Protein AF-A0A534S4W1-F1 (afdb_monomer_lite)

Radius of gyration: 20.94 Å; chains: 1; bounding box: 48×41×70 Å

Structure (mmCIF, N/CA/C/O backbone):
data_AF-A0A534S4W1-F1
#
_entry.id   AF-A0A534S4W1-F1
#
loop_
_atom_site.group_PDB
_atom_site.id
_atom_site.type_symbol
_atom_site.label_atom_id
_atom_site.label_alt_id
_atom_site.label_comp_id
_atom_site.label_asym_id
_atom_site.label_entity_id
_atom_site.label_seq_id
_atom_site.pdbx_PDB_ins_code
_atom_site.Cartn_x
_atom_site.Cartn_y
_atom_site.Cartn_z
_atom_site.occupancy
_atom_site.B_iso_or_equiv
_atom_site.auth_seq_id
_atom_site.auth_comp_id
_atom_site.auth_asym_id
_atom_site.auth_atom_id
_atom_site.pdbx_PDB_model_num
ATOM 1 N N . TYR A 1 1 ? 3.154 8.789 -38.775 1.00 31.92 1 TYR A N 1
ATOM 2 C CA . TYR A 1 1 ? 3.449 10.217 -38.562 1.00 31.92 1 TYR A CA 1
ATOM 3 C C . TYR A 1 1 ? 4.818 10.319 -37.914 1.00 31.92 1 TYR A C 1
ATOM 5 O O . TYR A 1 1 ? 4.985 9.765 -36.837 1.00 31.92 1 TYR A O 1
ATOM 13 N N . ALA A 1 2 ? 5.804 10.914 -38.590 1.00 29.61 2 ALA A N 1
ATOM 14 C CA . ALA A 1 2 ? 7.105 11.212 -37.995 1.00 29.61 2 ALA A CA 1
ATOM 15 C C . ALA A 1 2 ? 7.007 12.592 -37.338 1.00 29.61 2 ALA A C 1
ATOM 17 O O . ALA A 1 2 ? 6.626 13.555 -38.000 1.00 29.61 2 ALA A O 1
ATOM 18 N N . GLN A 1 3 ? 7.257 12.662 -36.035 1.00 33.72 3 GLN A N 1
ATOM 19 C CA . GLN A 1 3 ? 7.305 13.922 -35.305 1.00 33.72 3 GLN A CA 1
ATOM 20 C C . GLN A 1 3 ? 8.768 14.365 -35.255 1.00 33.72 3 GLN A C 1
ATOM 22 O O . GLN A 1 3 ? 9.601 13.690 -34.653 1.00 33.72 3 GLN A O 1
ATOM 27 N N . GLU A 1 4 ? 9.084 15.460 -35.940 1.00 34.66 4 GLU A N 1
ATOM 28 C CA . GLU A 1 4 ? 10.388 16.111 -35.844 1.00 34.66 4 GLU A CA 1
ATOM 29 C C . GLU A 1 4 ? 10.447 16.921 -34.543 1.00 34.66 4 GLU A C 1
ATOM 31 O O . GLU A 1 4 ? 9.525 17.675 -34.226 1.00 34.66 4 GLU A O 1
ATOM 36 N N . TYR A 1 5 ? 11.524 16.755 -33.776 1.00 40.59 5 TYR A N 1
ATOM 37 C CA . TYR A 1 5 ? 11.803 17.582 -32.604 1.00 40.59 5 TYR A CA 1
ATOM 38 C C . TYR A 1 5 ? 12.824 18.652 -32.988 1.00 40.59 5 TYR A C 1
ATOM 40 O O . TYR A 1 5 ? 13.952 18.338 -33.365 1.00 40.59 5 TYR A O 1
ATOM 48 N N . PHE A 1 6 ? 12.429 19.920 -32.882 1.00 40.72 6 PHE A N 1
ATOM 49 C CA . PHE A 1 6 ? 13.327 21.055 -33.069 1.00 40.72 6 PHE A CA 1
ATOM 50 C C . PHE A 1 6 ? 14.138 21.288 -31.789 1.00 40.72 6 PHE A C 1
ATOM 52 O O . PHE A 1 6 ? 13.573 21.435 -30.706 1.00 40.72 6 PHE A O 1
ATOM 59 N N . ILE A 1 7 ? 15.466 21.334 -31.914 1.00 40.09 7 ILE A N 1
ATOM 60 C CA . ILE A 1 7 ? 16.356 21.809 -30.848 1.00 40.09 7 ILE A CA 1
ATOM 61 C C . ILE A 1 7 ? 16.249 23.340 -30.813 1.00 40.09 7 ILE A C 1
ATOM 63 O O . ILE A 1 7 ? 16.338 23.990 -31.857 1.00 40.09 7 ILE A O 1
ATOM 67 N N . ALA A 1 8 ? 16.045 23.891 -29.615 1.00 41.53 8 ALA A N 1
ATOM 68 C CA . ALA A 1 8 ? 15.529 25.236 -29.344 1.00 41.53 8 ALA A CA 1
ATOM 69 C C . ALA A 1 8 ? 16.361 26.439 -29.846 1.00 41.53 8 ALA A C 1
ATOM 71 O O . ALA A 1 8 ? 15.920 27.565 -29.657 1.00 41.53 8 ALA A O 1
ATOM 72 N N . ASP A 1 9 ? 17.482 26.241 -30.547 1.00 43.69 9 ASP A N 1
ATOM 73 C CA . ASP A 1 9 ? 18.402 27.328 -30.929 1.00 43.69 9 ASP A CA 1
ATOM 74 C C . ASP A 1 9 ? 18.748 27.381 -32.431 1.00 43.69 9 ASP A C 1
ATOM 76 O O . ASP A 1 9 ? 19.765 27.951 -32.830 1.00 43.69 9 ASP A O 1
ATOM 80 N N . THR A 1 10 ? 17.916 26.813 -33.311 1.00 45.22 10 THR A N 1
ATOM 81 C CA . THR A 1 10 ? 18.125 26.928 -34.769 1.00 45.22 10 THR A CA 1
ATOM 82 C C . THR A 1 10 ? 17.206 27.983 -35.388 1.00 45.22 10 THR A C 1
ATOM 84 O O . THR A 1 10 ? 15.988 27.950 -35.246 1.00 45.22 10 THR A O 1
ATOM 87 N N . SER A 1 11 ? 17.810 28.958 -36.075 1.00 49.12 11 SER A N 1
ATOM 88 C CA . SER A 1 11 ? 17.214 30.202 -36.588 1.00 49.12 11 SER A CA 1
ATOM 89 C C . SER A 1 11 ? 16.274 30.033 -37.795 1.00 49.12 11 SER A C 1
ATOM 91 O O . SER A 1 11 ? 16.382 30.743 -38.794 1.00 49.12 11 SER A O 1
ATOM 93 N N . GLY A 1 12 ? 15.323 29.099 -37.709 1.00 46.72 12 GLY A N 1
ATOM 94 C CA . GLY A 1 12 ? 14.158 29.047 -38.597 1.00 46.72 12 GLY A CA 1
ATOM 95 C C . GLY A 1 12 ? 14.455 28.822 -40.085 1.00 46.72 12 GLY A C 1
ATOM 96 O O . GLY A 1 12 ? 13.641 29.200 -40.923 1.00 46.72 12 GLY A O 1
ATOM 97 N N . LYS A 1 13 ? 15.594 28.215 -40.445 1.00 46.25 13 LYS A N 1
ATOM 98 C CA . LYS A 1 13 ? 15.881 27.811 -41.831 1.00 46.25 13 LYS A CA 1
ATOM 99 C C . LYS A 1 13 ? 15.603 26.324 -42.019 1.00 46.25 13 LYS A C 1
ATOM 101 O O . LYS A 1 13 ? 16.326 25.483 -41.496 1.00 46.25 13 LYS A O 1
ATOM 106 N N . THR A 1 14 ? 14.572 26.008 -42.795 1.00 44.19 14 THR A N 1
ATOM 107 C CA . THR A 1 14 ? 14.262 24.643 -43.224 1.00 44.19 14 THR A CA 1
ATOM 108 C C . THR A 1 14 ? 15.161 24.253 -44.400 1.00 44.19 14 THR A C 1
ATOM 110 O O . THR A 1 14 ? 15.081 24.813 -45.490 1.00 44.19 14 THR A O 1
ATOM 113 N N . SER A 1 15 ? 16.052 23.289 -44.171 1.00 46.34 15 SER A N 1
ATOM 114 C CA . SER A 1 15 ? 16.745 22.555 -45.234 1.00 46.34 15 SER A CA 1
ATOM 115 C C . SER A 1 15 ? 15.904 21.331 -45.589 1.00 46.34 15 SER A C 1
ATOM 117 O O . SER A 1 15 ? 15.560 20.558 -44.701 1.00 46.34 15 SER A O 1
ATOM 119 N N . THR A 1 16 ? 15.596 21.116 -46.870 1.00 45.28 16 THR A N 1
ATOM 120 C CA . THR A 1 16 ? 14.976 19.865 -47.356 1.00 45.28 16 THR A CA 1
ATOM 121 C C . THR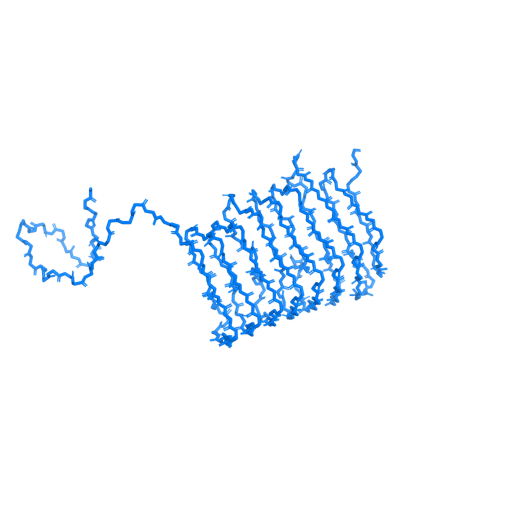 A 1 16 ? 15.977 18.712 -47.457 1.00 45.28 16 THR A C 1
ATOM 123 O O . THR A 1 16 ? 15.596 17.588 -47.770 1.00 45.28 16 THR A O 1
ATOM 126 N N . THR A 1 17 ? 17.260 18.983 -47.221 1.00 45.59 17 THR A N 1
ATOM 127 C CA . THR A 1 17 ? 18.324 17.981 -47.208 1.00 45.59 17 THR A CA 1
ATOM 128 C C . THR A 1 17 ? 18.596 17.591 -45.754 1.00 45.59 17 THR A C 1
ATOM 130 O O . THR A 1 17 ? 19.050 18.454 -44.993 1.00 45.59 17 THR A O 1
ATOM 133 N N . PRO A 1 18 ? 18.336 16.334 -45.339 1.00 46.47 18 PRO A N 1
ATOM 134 C CA . PRO A 1 18 ? 18.679 15.861 -44.003 1.00 46.47 18 PRO A CA 1
ATOM 135 C C . PRO A 1 18 ? 20.202 15.915 -43.833 1.00 46.47 18 PRO A C 1
ATOM 137 O O . PRO A 1 18 ? 20.927 15.151 -44.463 1.00 46.47 18 PRO A O 1
ATOM 140 N N . THR A 1 19 ? 20.703 16.843 -43.019 1.00 45.62 19 THR A N 1
ATOM 141 C CA . THR A 1 19 ? 22.134 16.946 -42.670 1.00 45.62 19 THR A CA 1
ATOM 142 C C . THR A 1 19 ? 22.468 16.255 -41.348 1.00 45.62 19 THR A C 1
ATOM 144 O O . THR A 1 19 ? 23.623 16.247 -40.929 1.00 45.62 19 THR A O 1
ATOM 147 N N . ALA A 1 20 ? 21.478 15.650 -40.689 1.00 42.94 20 ALA A N 1
ATOM 148 C CA . ALA A 1 20 ? 21.691 14.858 -39.491 1.00 42.94 20 ALA A CA 1
ATOM 149 C C . ALA A 1 20 ? 22.119 13.436 -39.875 1.00 42.94 20 ALA A C 1
ATOM 151 O O . ALA A 1 20 ? 21.434 12.754 -40.639 1.00 42.94 20 ALA A O 1
ATOM 152 N N . HIS A 1 21 ? 23.231 12.968 -39.306 1.00 40.69 21 HIS A N 1
ATOM 153 C CA . HIS A 1 21 ? 23.504 11.535 -39.246 1.00 40.69 21 HIS A CA 1
ATOM 154 C C . HIS A 1 21 ? 22.270 10.827 -38.660 1.00 40.69 21 HIS A C 1
ATOM 156 O O . HIS A 1 21 ? 21.700 11.355 -37.699 1.00 40.69 21 HIS A O 1
ATOM 162 N N . PRO A 1 22 ? 21.842 9.667 -39.203 1.00 40.34 22 PRO A N 1
ATOM 163 C CA . PRO A 1 22 ? 20.747 8.915 -38.616 1.00 40.34 22 PRO A CA 1
ATOM 164 C C . PRO A 1 22 ? 21.098 8.681 -37.155 1.00 40.34 22 PRO A C 1
ATOM 166 O O . PRO A 1 22 ? 22.107 8.042 -36.847 1.00 40.34 22 PRO A O 1
ATOM 169 N N . ALA A 1 23 ? 20.306 9.242 -36.248 1.00 35.75 23 ALA A N 1
ATOM 170 C CA . ALA A 1 23 ? 20.458 8.896 -34.857 1.00 35.75 23 ALA A CA 1
ATOM 171 C C . ALA A 1 23 ? 20.196 7.387 -34.783 1.00 35.75 23 ALA A C 1
ATOM 173 O O . ALA A 1 23 ? 19.141 6.925 -35.219 1.00 35.75 23 ALA A O 1
ATOM 174 N N . VAL A 1 24 ? 21.156 6.605 -34.280 1.00 41.09 24 VAL A N 1
ATOM 175 C CA . VAL A 1 24 ? 21.018 5.148 -34.095 1.00 41.09 24 VAL A CA 1
ATOM 176 C C . VAL A 1 24 ? 20.082 4.861 -32.908 1.00 41.09 24 VAL A C 1
ATOM 178 O O . VAL A 1 24 ? 20.331 3.998 -32.075 1.00 41.09 24 VAL A O 1
ATOM 181 N N . PHE A 1 25 ? 19.001 5.629 -32.791 1.00 38.12 25 PHE A N 1
ATOM 182 C CA . PHE A 1 25 ? 17.893 5.344 -31.908 1.00 38.12 25 PHE A CA 1
ATOM 183 C C . PHE A 1 25 ? 16.878 4.586 -32.740 1.00 38.12 25 PHE A C 1
ATOM 185 O O . PHE A 1 25 ? 16.199 5.150 -33.596 1.00 38.12 25 PHE A O 1
ATOM 192 N N . GLY A 1 26 ? 16.815 3.277 -32.502 1.00 34.03 26 GLY A N 1
ATOM 193 C CA . GLY A 1 26 ? 15.733 2.450 -33.002 1.00 34.03 26 GLY A CA 1
ATOM 194 C C . GLY A 1 26 ? 14.411 3.048 -32.541 1.00 34.03 26 GLY A C 1
ATOM 195 O O . GLY A 1 26 ? 14.019 2.888 -31.388 1.00 34.03 26 GLY A O 1
ATOM 196 N N . VAL A 1 27 ? 13.725 3.752 -33.439 1.00 39.12 27 VAL A N 1
ATOM 197 C CA . VAL A 1 27 ? 12.317 4.082 -33.259 1.00 39.12 27 VAL A CA 1
ATOM 198 C C . VAL A 1 27 ? 11.574 2.762 -33.406 1.00 39.12 27 VAL A C 1
ATOM 200 O O . VAL A 1 27 ? 11.210 2.345 -34.504 1.00 39.12 27 VAL A O 1
ATOM 203 N N . ALA A 1 28 ? 11.421 2.046 -32.294 1.00 40.25 28 ALA A N 1
ATOM 204 C CA . ALA A 1 28 ? 10.510 0.923 -32.235 1.00 40.25 28 ALA A CA 1
ATOM 205 C C . ALA A 1 28 ? 9.097 1.479 -32.434 1.00 40.25 28 ALA A C 1
ATOM 207 O O . ALA A 1 28 ? 8.680 2.416 -31.749 1.00 40.25 28 ALA A O 1
ATOM 208 N N . ASN A 1 29 ? 8.359 0.913 -33.382 1.00 38.81 29 ASN A N 1
ATOM 209 C CA . ASN A 1 29 ? 6.944 1.204 -33.548 1.00 38.81 29 ASN A CA 1
ATOM 210 C C . ASN A 1 29 ? 6.212 0.514 -32.384 1.00 38.81 29 ASN A C 1
ATOM 212 O O . ASN A 1 29 ? 5.785 -0.632 -32.496 1.00 38.81 29 ASN A O 1
ATOM 216 N N . VAL A 1 30 ? 6.188 1.162 -31.215 1.00 47.81 30 VAL A N 1
ATOM 217 C CA . VAL A 1 30 ? 5.587 0.619 -29.991 1.00 47.81 30 VAL A CA 1
ATOM 218 C C . VAL A 1 30 ? 4.068 0.644 -30.155 1.00 47.81 30 VAL A C 1
ATOM 220 O O . VAL A 1 30 ? 3.418 1.647 -29.865 1.00 47.81 30 VAL A O 1
ATOM 223 N N . THR A 1 31 ? 3.503 -0.453 -30.655 1.00 52.88 31 THR A N 1
ATOM 224 C CA . THR A 1 31 ? 2.049 -0.661 -30.739 1.00 52.88 31 THR A CA 1
ATOM 225 C C . THR A 1 31 ? 1.450 -1.026 -29.383 1.00 52.88 31 THR A C 1
ATOM 227 O O . THR A 1 31 ? 0.292 -0.712 -29.131 1.00 52.88 31 THR A O 1
ATOM 230 N N . ASP A 1 32 ? 2.258 -1.608 -28.493 1.00 58.59 32 ASP A N 1
ATOM 231 C CA . ASP A 1 32 ? 1.880 -1.974 -27.130 1.00 58.59 32 ASP A CA 1
ATOM 232 C C . ASP A 1 32 ? 2.737 -1.235 -26.101 1.00 58.59 32 ASP A C 1
ATOM 234 O O . ASP A 1 32 ? 3.942 -1.446 -25.994 1.00 58.59 32 ASP A O 1
ATOM 238 N N . ARG A 1 33 ? 2.100 -0.379 -25.293 1.00 69.25 33 ARG A N 1
ATOM 239 C CA . ARG A 1 33 ? 2.728 0.316 -24.148 1.00 69.25 33 ARG A CA 1
ATOM 240 C C . ARG A 1 33 ? 2.656 -0.495 -22.847 1.00 69.25 33 ARG A C 1
ATOM 242 O O . ARG A 1 33 ? 2.803 0.066 -21.760 1.00 69.25 33 ARG A O 1
ATOM 249 N N . THR A 1 34 ? 2.403 -1.796 -22.970 1.00 79.75 34 THR A N 1
ATOM 250 C CA . THR A 1 34 ? 2.222 -2.718 -21.851 1.00 79.75 34 THR A CA 1
ATOM 251 C C . THR A 1 34 ? 3.432 -3.623 -21.729 1.00 79.75 34 THR A C 1
ATOM 253 O O . THR A 1 34 ? 3.783 -4.326 -22.673 1.00 79.75 34 THR A O 1
ATOM 256 N N . ILE A 1 35 ? 4.027 -3.661 -20.542 1.00 83.25 35 ILE A N 1
ATOM 257 C CA . ILE A 1 35 ? 4.994 -4.698 -20.182 1.00 83.25 35 ILE A CA 1
ATOM 258 C C . ILE A 1 35 ? 4.252 -5.765 -19.375 1.00 83.25 35 ILE A C 1
ATOM 260 O O . ILE A 1 35 ? 3.422 -5.446 -18.524 1.00 83.25 35 ILE A O 1
ATOM 264 N N . THR A 1 36 ? 4.520 -7.041 -19.638 1.00 89.56 36 THR A N 1
ATOM 265 C CA . THR A 1 36 ? 3.852 -8.149 -18.943 1.00 89.56 36 THR A CA 1
ATOM 266 C C . THR A 1 36 ? 4.842 -9.069 -18.248 1.00 89.56 36 THR A C 1
ATOM 268 O O . THR A 1 36 ? 5.927 -9.293 -18.778 1.00 89.56 36 THR A O 1
ATOM 271 N N . ASN A 1 37 ? 4.430 -9.673 -17.132 1.00 88.50 37 ASN A N 1
ATOM 272 C CA . ASN A 1 37 ? 5.142 -10.755 -16.441 1.00 88.50 37 ASN A CA 1
ATOM 273 C C . ASN A 1 37 ? 6.574 -10.374 -16.035 1.00 88.50 37 ASN A C 1
ATOM 275 O O . ASN A 1 37 ? 7.542 -11.054 -16.374 1.00 88.50 37 ASN A O 1
ATOM 279 N N . VAL A 1 38 ? 6.703 -9.264 -15.311 1.00 88.94 38 VAL A N 1
ATOM 280 C CA . VAL A 1 38 ? 7.991 -8.782 -14.802 1.00 88.94 38 VAL A CA 1
ATOM 281 C C . VAL A 1 38 ? 8.182 -9.286 -13.381 1.00 88.94 38 VAL A C 1
ATOM 283 O O . VAL A 1 38 ? 7.297 -9.129 -12.543 1.00 88.94 38 VAL A O 1
ATOM 286 N N . THR A 1 39 ? 9.352 -9.845 -13.081 1.00 93.88 39 THR A N 1
ATOM 287 C CA . THR A 1 39 ? 9.724 -10.235 -11.717 1.00 93.88 39 THR A CA 1
ATOM 288 C C . THR A 1 39 ? 11.001 -9.530 -11.289 1.00 93.88 39 THR A C 1
ATOM 290 O O . THR A 1 39 ? 12.024 -9.610 -11.965 1.00 93.88 39 THR A O 1
ATOM 293 N N . ILE A 1 40 ? 10.941 -8.880 -10.132 1.00 91.31 40 ILE A N 1
ATOM 294 C CA . ILE A 1 40 ? 12.061 -8.233 -9.455 1.00 91.31 40 ILE A CA 1
ATOM 295 C C . ILE A 1 40 ? 12.195 -8.898 -8.088 1.00 91.31 40 ILE A C 1
ATOM 297 O O . ILE A 1 40 ? 11.222 -8.971 -7.340 1.00 91.31 40 ILE A O 1
ATOM 301 N N . ARG A 1 41 ? 13.384 -9.419 -7.771 1.00 96.50 41 ARG A N 1
ATOM 302 C CA . ARG A 1 41 ? 13.607 -10.127 -6.507 1.00 96.50 41 ARG A CA 1
ATOM 303 C C . ARG A 1 41 ? 15.020 -9.992 -5.973 1.00 96.50 41 ARG A C 1
ATOM 305 O O . ARG A 1 41 ? 15.959 -9.956 -6.766 1.00 96.50 41 ARG A O 1
ATOM 312 N N . HIS A 1 42 ? 15.162 -9.990 -4.649 1.00 96.12 42 HIS A N 1
ATOM 313 C CA . HIS A 1 42 ? 16.456 -10.023 -3.948 1.00 96.12 42 HIS A CA 1
ATOM 314 C C . HIS A 1 42 ? 17.405 -8.865 -4.292 1.00 96.12 42 HIS A C 1
ATOM 316 O O . HIS A 1 42 ? 18.625 -8.989 -4.176 1.00 96.12 42 HIS A O 1
ATOM 322 N N . LEU A 1 43 ? 16.857 -7.738 -4.744 1.00 92.62 43 LEU A N 1
ATOM 323 C CA . LEU A 1 43 ? 17.635 -6.548 -5.073 1.00 92.62 43 LEU A CA 1
ATOM 324 C C . LEU A 1 43 ? 17.577 -5.522 -3.944 1.00 92.62 43 LEU A C 1
ATOM 326 O O . LEU A 1 43 ? 16.558 -5.373 -3.269 1.00 92.62 43 LEU A O 1
ATOM 330 N N . ALA A 1 44 ? 18.667 -4.773 -3.799 1.00 90.69 44 ALA A N 1
ATOM 331 C CA . ALA A 1 44 ? 18.721 -3.573 -2.980 1.00 90.69 44 ALA A CA 1
ATOM 332 C C . ALA A 1 44 ? 18.738 -2.342 -3.891 1.00 90.69 44 ALA A C 1
ATOM 334 O O . ALA A 1 44 ? 19.689 -2.121 -4.640 1.00 90.69 44 ALA A O 1
ATOM 335 N N . PHE A 1 45 ? 17.691 -1.533 -3.803 1.00 85.75 45 PHE A N 1
ATOM 336 C CA . PHE A 1 45 ? 17.539 -0.285 -4.528 1.00 85.75 45 PHE A CA 1
ATOM 337 C C . PHE A 1 45 ? 17.927 0.875 -3.621 1.00 85.75 45 PHE A C 1
ATOM 339 O O . PHE A 1 45 ? 17.362 1.062 -2.541 1.00 85.75 45 PHE A O 1
ATOM 346 N N . ARG A 1 46 ? 18.910 1.655 -4.067 1.00 85.06 46 ARG A N 1
ATOM 347 C CA . ARG A 1 46 ? 19.387 2.850 -3.372 1.00 85.06 46 ARG A CA 1
ATOM 348 C C . ARG A 1 46 ? 19.402 3.991 -4.368 1.00 85.06 46 ARG A C 1
ATOM 350 O O . ARG A 1 46 ? 20.064 3.894 -5.398 1.00 85.06 46 ARG A O 1
ATOM 357 N N . GLY A 1 47 ? 18.656 5.040 -4.065 1.00 75.31 47 GLY A N 1
ATOM 358 C CA . GLY A 1 47 ? 18.570 6.227 -4.899 1.00 75.31 47 GLY A CA 1
ATOM 359 C C . GLY A 1 47 ? 18.613 7.495 -4.052 1.00 75.31 47 GLY A C 1
ATOM 360 O O . GLY A 1 47 ? 18.454 7.417 -2.834 1.00 75.31 47 GLY A O 1
ATOM 361 N N . PRO A 1 48 ? 18.853 8.656 -4.680 1.00 76.12 48 PRO A N 1
ATOM 362 C CA . PRO A 1 48 ? 18.689 9.953 -4.028 1.00 76.12 48 PRO A CA 1
ATOM 363 C C . PRO A 1 48 ? 17.247 10.175 -3.534 1.00 76.12 48 PRO A C 1
ATOM 365 O O . PRO A 1 48 ? 16.326 9.435 -3.890 1.00 76.12 48 PRO A O 1
ATOM 368 N N . SER A 1 49 ? 17.044 11.224 -2.730 1.00 71.75 49 SER A N 1
ATOM 369 C CA . SER A 1 49 ? 15.752 11.563 -2.108 1.00 71.75 49 SER A CA 1
ATOM 370 C C . SER A 1 49 ? 14.626 11.897 -3.101 1.00 71.75 49 SER A C 1
ATOM 372 O O . SER A 1 49 ? 13.462 11.954 -2.714 1.00 71.75 49 SER A O 1
ATOM 374 N N . ASP A 1 50 ? 14.925 12.056 -4.388 1.00 73.00 50 ASP A N 1
ATOM 375 C CA . ASP A 1 50 ? 13.963 12.281 -5.468 1.00 73.00 50 ASP A CA 1
ATOM 376 C C . ASP A 1 50 ? 13.752 11.055 -6.381 1.00 73.00 50 ASP A C 1
ATOM 378 O O . ASP A 1 50 ? 12.959 11.114 -7.326 1.00 73.00 50 ASP A O 1
ATOM 382 N N . ALA A 1 51 ? 14.406 9.925 -6.091 1.00 75.19 51 ALA A N 1
ATOM 383 C CA . ALA A 1 51 ? 14.377 8.744 -6.946 1.00 75.19 51 ALA A CA 1
ATOM 384 C C . ALA A 1 51 ? 12.991 8.084 -7.024 1.00 75.19 51 ALA A C 1
ATOM 386 O O . ALA A 1 51 ? 12.300 7.907 -6.017 1.00 75.19 51 ALA A O 1
ATOM 387 N N . THR A 1 52 ? 12.637 7.665 -8.241 1.00 76.88 52 THR A N 1
ATOM 388 C CA . THR A 1 52 ? 11.556 6.716 -8.538 1.00 76.88 52 THR A CA 1
ATOM 389 C C . THR A 1 52 ? 12.168 5.457 -9.136 1.00 76.88 52 THR A C 1
ATOM 391 O O . THR A 1 52 ? 12.917 5.562 -10.106 1.00 76.88 52 THR A O 1
ATOM 394 N N . PHE A 1 53 ? 11.861 4.278 -8.590 1.00 77.56 53 PHE A N 1
ATOM 395 C CA . PHE A 1 53 ? 12.486 3.036 -9.065 1.00 77.56 53 PHE A CA 1
ATOM 396 C C . PHE A 1 53 ? 11.738 2.373 -10.222 1.00 77.56 53 PHE A C 1
ATOM 398 O O . PHE A 1 53 ? 12.378 1.830 -11.121 1.00 77.56 53 PHE A O 1
ATOM 405 N N . ILE A 1 54 ? 10.404 2.412 -10.225 1.00 79.25 54 ILE A N 1
ATOM 406 C CA . ILE A 1 54 ? 9.587 1.779 -11.263 1.00 79.25 54 ILE A CA 1
ATOM 407 C C . ILE A 1 54 ? 8.557 2.787 -11.783 1.00 79.25 54 ILE A C 1
ATOM 409 O O . ILE A 1 54 ? 7.719 3.280 -11.033 1.00 79.25 54 ILE A O 1
ATOM 413 N N . ALA A 1 55 ? 8.607 3.085 -13.080 1.00 77.94 55 ALA A N 1
ATOM 414 C CA . ALA A 1 55 ? 7.621 3.916 -13.765 1.00 77.94 55 ALA A CA 1
ATOM 415 C C . ALA A 1 55 ? 7.379 3.383 -15.178 1.00 77.94 55 ALA A C 1
ATOM 417 O O . ALA A 1 55 ? 8.328 3.151 -15.927 1.00 77.94 55 ALA A O 1
ATOM 418 N N . ALA A 1 56 ? 6.117 3.162 -15.544 1.00 73.56 56 ALA A N 1
ATOM 419 C CA . ALA A 1 56 ? 5.750 2.577 -16.831 1.00 73.56 56 ALA A CA 1
ATOM 420 C C . ALA A 1 56 ? 4.317 2.947 -17.212 1.00 73.56 56 ALA A C 1
ATOM 422 O O . ALA A 1 56 ? 3.463 3.063 -16.348 1.00 73.56 56 ALA A O 1
ATOM 423 N N . GLY A 1 57 ? 4.016 3.052 -18.511 1.00 75.81 57 GLY A N 1
ATOM 424 C CA . GLY A 1 57 ? 2.647 3.326 -18.969 1.00 75.81 57 GLY A CA 1
ATOM 425 C C . GLY A 1 57 ? 1.635 2.302 -18.439 1.00 75.81 57 GLY A C 1
ATOM 426 O O . GLY A 1 57 ? 0.641 2.673 -17.816 1.00 75.81 57 GLY A O 1
ATOM 427 N N . GLN A 1 58 ? 1.925 1.012 -18.630 1.00 82.19 58 GLN A N 1
ATOM 428 C CA . GLN A 1 58 ? 1.165 -0.087 -18.043 1.00 82.19 58 GLN A CA 1
ATOM 429 C C . GLN A 1 58 ? 2.067 -1.295 -17.760 1.00 82.19 58 GLN A C 1
ATOM 431 O O . GLN A 1 58 ? 2.905 -1.658 -18.590 1.00 82.19 58 GLN A O 1
ATOM 436 N N . ILE A 1 59 ? 1.846 -1.958 -16.620 1.00 85.12 59 ILE A N 1
ATOM 437 C CA . ILE A 1 59 ? 2.432 -3.269 -16.318 1.00 85.12 59 ILE A CA 1
ATOM 438 C C . ILE A 1 59 ? 1.341 -4.249 -15.882 1.00 85.12 59 ILE A C 1
ATOM 440 O O . ILE A 1 59 ? 0.521 -3.940 -15.017 1.00 85.12 59 ILE A O 1
ATOM 444 N N . VAL A 1 60 ? 1.337 -5.450 -16.464 1.00 89.25 60 VAL A N 1
ATOM 445 C CA . VAL A 1 60 ? 0.445 -6.551 -16.067 1.00 89.25 60 VAL A CA 1
ATOM 446 C C . VAL A 1 60 ? 1.274 -7.721 -15.543 1.00 89.25 60 VAL A C 1
ATOM 448 O O . VAL A 1 60 ? 2.120 -8.242 -16.259 1.00 89.25 60 VAL A O 1
ATOM 451 N N . GLY A 1 61 ? 1.031 -8.170 -14.314 1.00 90.00 61 GLY A N 1
ATOM 452 C CA . GLY A 1 61 ? 1.799 -9.263 -13.712 1.00 90.00 61 GLY A CA 1
ATOM 453 C C . GLY A 1 61 ? 3.184 -8.826 -13.232 1.00 90.00 61 GLY A C 1
ATOM 454 O O . GLY A 1 61 ? 4.167 -9.515 -13.494 1.00 90.00 61 GLY A O 1
ATOM 455 N N . LEU A 1 62 ? 3.283 -7.663 -12.578 1.00 89.88 62 LEU A N 1
ATOM 456 C CA . LEU A 1 62 ? 4.508 -7.253 -11.885 1.00 89.88 62 LEU A CA 1
ATOM 457 C C . LEU A 1 62 ? 4.590 -7.960 -10.531 1.00 89.88 62 LEU A C 1
ATOM 459 O O . LEU A 1 62 ? 3.700 -7.794 -9.706 1.00 89.88 62 LEU A O 1
ATOM 463 N N . THR A 1 63 ? 5.666 -8.698 -10.285 1.00 93.12 63 THR A N 1
ATOM 464 C CA . THR A 1 63 ? 5.993 -9.251 -8.966 1.00 93.12 63 THR A CA 1
ATOM 465 C C . THR A 1 63 ? 7.270 -8.608 -8.445 1.00 93.12 63 THR A C 1
ATOM 467 O O . THR A 1 63 ? 8.307 -8.678 -9.104 1.00 93.12 63 THR A O 1
ATOM 470 N N . VAL A 1 64 ? 7.206 -8.003 -7.262 1.00 91.75 64 VAL A N 1
ATOM 471 C CA . VAL A 1 64 ? 8.352 -7.437 -6.545 1.00 91.75 64 VAL A CA 1
ATOM 472 C C . VAL A 1 64 ? 8.413 -8.085 -5.170 1.00 91.75 64 VAL A C 1
ATOM 474 O O . VAL A 1 64 ? 7.534 -7.850 -4.338 1.00 91.75 64 VAL A O 1
ATOM 477 N N . THR A 1 65 ? 9.423 -8.921 -4.943 1.00 95.94 65 THR A N 1
ATOM 478 C CA . THR A 1 65 ? 9.534 -9.688 -3.698 1.00 95.94 65 THR A CA 1
ATOM 479 C C . THR A 1 65 ? 10.924 -9.654 -3.099 1.00 95.94 65 THR A C 1
ATOM 481 O O . THR A 1 65 ? 11.919 -9.636 -3.822 1.00 95.94 65 THR A O 1
ATOM 484 N N . ASP A 1 66 ? 10.998 -9.671 -1.771 1.00 96.56 66 ASP A N 1
ATOM 485 C CA . ASP A 1 66 ? 12.259 -9.807 -1.034 1.00 96.56 66 ASP A CA 1
ATOM 486 C C . ASP A 1 66 ? 13.298 -8.734 -1.412 1.00 96.56 66 ASP A C 1
ATOM 488 O O . ASP A 1 66 ? 14.508 -8.978 -1.442 1.00 96.56 66 ASP A O 1
ATOM 492 N N . CYS A 1 67 ? 12.825 -7.536 -1.753 1.00 92.06 67 CYS A N 1
ATOM 493 C CA . CYS A 1 67 ? 13.665 -6.398 -2.092 1.00 92.06 67 CYS A CA 1
ATOM 494 C C . CYS A 1 67 ? 13.818 -5.437 -0.914 1.00 92.06 67 CYS A C 1
ATOM 496 O O . CYS A 1 67 ? 12.971 -5.344 -0.023 1.00 92.06 67 CYS A O 1
ATOM 498 N N . VAL A 1 68 ? 14.913 -4.679 -0.939 1.00 91.38 68 VAL A N 1
ATOM 499 C CA . VAL A 1 68 ? 15.164 -3.576 -0.009 1.00 91.38 68 VAL A CA 1
ATOM 500 C C . VAL A 1 68 ? 15.168 -2.273 -0.790 1.00 91.38 68 VAL A C 1
ATOM 502 O O . VAL A 1 68 ? 15.923 -2.132 -1.748 1.00 91.38 68 VAL A O 1
ATOM 505 N N . PHE A 1 69 ? 14.361 -1.312 -0.363 1.00 86.06 69 PHE A N 1
ATOM 506 C CA . PHE A 1 69 ? 14.232 0.001 -0.978 1.00 86.06 69 PHE A CA 1
ATOM 507 C C . PHE A 1 69 ? 14.621 1.081 0.025 1.00 86.06 69 PHE A C 1
ATOM 509 O O . PHE A 1 69 ? 14.047 1.175 1.108 1.00 86.06 69 PHE A O 1
ATOM 516 N N . MET A 1 70 ? 15.584 1.914 -0.355 1.00 83.94 70 MET A N 1
ATOM 517 C CA . MET A 1 70 ? 15.793 3.227 0.251 1.00 83.94 70 MET A CA 1
ATOM 518 C C . MET A 1 70 ? 15.266 4.243 -0.745 1.00 83.94 70 MET A C 1
ATOM 520 O O . MET A 1 70 ? 15.975 4.615 -1.686 1.00 83.94 70 MET A O 1
ATOM 524 N N . SER A 1 71 ? 13.977 4.551 -0.625 1.00 69.69 71 SER A N 1
ATOM 525 C CA . SER A 1 71 ? 13.278 5.344 -1.619 1.00 69.69 71 SER A CA 1
ATOM 526 C C . SER A 1 71 ? 13.199 6.796 -1.174 1.00 69.69 71 SER A C 1
ATOM 528 O O . SER A 1 71 ? 12.885 7.130 -0.033 1.00 69.69 71 SER A O 1
ATOM 530 N N . GLY A 1 72 ? 13.546 7.656 -2.120 1.00 67.50 72 GLY A N 1
ATOM 531 C CA . GLY A 1 72 ? 13.382 9.079 -1.984 1.00 67.50 72 GLY A CA 1
ATOM 532 C C . GLY A 1 72 ? 11.942 9.474 -2.250 1.00 67.50 72 GLY A C 1
ATOM 533 O O . GLY A 1 72 ? 11.205 9.761 -1.326 1.00 67.50 72 GLY A O 1
ATOM 534 N N . ARG A 1 73 ? 11.522 9.455 -3.520 1.00 72.88 73 ARG A N 1
ATOM 535 C CA . ARG A 1 73 ? 10.221 9.987 -3.949 1.00 72.88 73 ARG A CA 1
ATOM 536 C C . ARG A 1 73 ? 9.120 8.943 -4.046 1.00 72.88 73 ARG A C 1
ATOM 538 O O . ARG A 1 73 ? 8.002 9.228 -3.639 1.00 72.88 73 ARG A O 1
ATOM 545 N N . ALA A 1 74 ? 9.400 7.784 -4.638 1.00 70.81 74 ALA A N 1
ATOM 546 C CA . ALA A 1 74 ? 8.408 6.729 -4.829 1.00 70.81 74 ALA A CA 1
ATOM 547 C C . ALA A 1 74 ? 9.069 5.391 -5.178 1.00 70.81 74 ALA A C 1
ATOM 549 O O . ALA A 1 74 ? 10.062 5.344 -5.904 1.00 70.81 74 ALA A O 1
ATOM 550 N N . LEU A 1 75 ? 8.473 4.282 -4.742 1.00 74.06 75 LEU A N 1
ATOM 551 C CA . LEU A 1 75 ? 8.828 2.971 -5.280 1.00 74.06 75 LEU A CA 1
ATOM 552 C C . LEU A 1 75 ? 8.279 2.807 -6.705 1.00 74.06 75 LEU A C 1
ATOM 554 O O . LEU A 1 75 ? 9.041 2.556 -7.640 1.00 74.06 75 LEU A O 1
ATOM 558 N N . LEU A 1 76 ? 6.971 3.003 -6.869 1.00 75.81 76 LEU A N 1
ATOM 559 C CA . LEU A 1 76 ? 6.267 2.988 -8.149 1.00 75.81 76 LEU A CA 1
ATOM 560 C C . LEU A 1 76 ? 5.664 4.363 -8.402 1.00 75.81 76 LEU A C 1
ATOM 562 O O . LEU A 1 76 ? 5.043 4.927 -7.519 1.00 75.81 76 LEU A O 1
ATOM 566 N N . MET A 1 77 ? 5.788 4.920 -9.596 1.00 71.75 77 MET A N 1
ATOM 567 C CA . MET A 1 77 ? 5.116 6.178 -9.935 1.00 71.75 77 MET A CA 1
ATOM 568 C C . MET A 1 77 ? 4.640 6.114 -11.372 1.00 71.75 77 MET A C 1
ATOM 570 O O . MET A 1 77 ? 5.336 5.532 -12.191 1.00 71.75 77 MET A O 1
ATOM 574 N N . ALA A 1 78 ? 3.507 6.754 -11.674 1.00 60.19 78 ALA A N 1
ATOM 575 C CA . ALA A 1 78 ? 2.965 6.905 -13.024 1.00 60.19 78 ALA A CA 1
ATOM 576 C C . ALA A 1 78 ? 2.793 5.561 -13.759 1.00 60.19 78 ALA A C 1
ATOM 578 O O . ALA A 1 78 ? 3.746 4.992 -14.286 1.00 60.19 78 ALA A O 1
ATOM 579 N N . GLY A 1 79 ? 1.560 5.053 -13.811 1.00 69.62 79 GLY A N 1
ATOM 580 C CA . GLY A 1 79 ? 1.258 3.843 -14.580 1.00 69.62 79 GLY A CA 1
ATOM 581 C C . GLY A 1 79 ? -0.029 3.137 -14.195 1.00 69.62 79 GLY A C 1
ATOM 582 O O . GLY A 1 79 ? -0.589 3.388 -13.133 1.00 69.62 79 GLY A O 1
ATOM 583 N N . MET A 1 80 ? -0.496 2.237 -15.056 1.00 79.38 80 MET A N 1
ATOM 584 C CA . MET A 1 80 ? -1.568 1.290 -14.734 1.00 79.38 80 MET A CA 1
ATOM 585 C C . MET A 1 80 ? -0.953 -0.054 -14.342 1.00 79.38 80 MET A C 1
ATOM 587 O O . MET A 1 80 ? -0.259 -0.674 -15.148 1.00 79.38 80 MET A O 1
ATOM 591 N N . TYR A 1 81 ? -1.218 -0.524 -13.126 1.00 84.12 81 TYR A N 1
ATOM 592 C CA . TYR A 1 81 ? -0.684 -1.792 -12.626 1.00 84.12 81 TYR A CA 1
ATOM 593 C C . TYR A 1 81 ? -1.817 -2.794 -12.471 1.00 84.12 81 TYR A C 1
ATOM 595 O O . TYR A 1 81 ? -2.794 -2.537 -11.770 1.00 84.12 81 TYR A O 1
ATOM 603 N N . ARG A 1 82 ? -1.706 -3.943 -13.138 1.00 86.81 82 ARG A N 1
ATOM 604 C CA . ARG A 1 82 ? -2.704 -5.012 -13.038 1.00 86.81 82 ARG A CA 1
ATOM 605 C C . ARG A 1 82 ? -2.074 -6.314 -12.590 1.00 86.81 82 ARG A C 1
ATOM 607 O O . ARG A 1 82 ? -1.004 -6.655 -13.088 1.00 86.81 82 ARG A O 1
ATOM 614 N N . LYS A 1 83 ? -2.745 -7.071 -11.718 1.00 91.75 83 LYS A N 1
ATOM 615 C CA . LYS A 1 83 ? -2.229 -8.362 -11.214 1.00 91.75 83 LYS A CA 1
ATOM 616 C C . LYS A 1 83 ? -0.845 -8.208 -10.565 1.00 91.75 83 LYS A C 1
ATOM 618 O O . LYS A 1 83 ? 0.061 -8.993 -10.834 1.00 91.75 83 LYS A O 1
ATOM 623 N N . GLY A 1 84 ? -0.657 -7.120 -9.820 1.00 90.06 84 GLY A N 1
ATOM 624 C CA . GLY A 1 84 ? 0.614 -6.781 -9.182 1.00 90.06 84 GLY A CA 1
ATOM 625 C C . GLY A 1 84 ? 0.757 -7.468 -7.827 1.00 90.06 84 GLY A C 1
ATOM 626 O O . GLY A 1 84 ? -0.212 -7.526 -7.077 1.00 90.06 84 GLY A O 1
ATOM 627 N N . ILE A 1 85 ? 1.950 -7.957 -7.501 1.00 93.12 85 ILE A N 1
ATOM 628 C CA . ILE A 1 85 ? 2.273 -8.555 -6.200 1.00 93.12 85 ILE A CA 1
ATOM 629 C C . ILE A 1 85 ? 3.515 -7.863 -5.649 1.00 93.12 85 ILE A C 1
ATOM 631 O O . ILE A 1 85 ? 4.572 -7.875 -6.280 1.00 93.12 85 ILE A O 1
ATOM 635 N N . PHE A 1 86 ? 3.389 -7.283 -4.462 1.00 92.19 86 PHE A N 1
ATOM 636 C CA . PHE A 1 86 ? 4.467 -6.626 -3.737 1.00 92.19 86 PHE A CA 1
ATOM 637 C C . PHE A 1 86 ? 4.562 -7.254 -2.352 1.00 92.19 86 PHE A C 1
ATOM 639 O O . PHE A 1 86 ? 3.794 -6.888 -1.462 1.00 92.19 86 PHE A O 1
ATOM 646 N N . SER A 1 87 ? 5.473 -8.214 -2.188 1.00 95.38 87 SER A N 1
ATOM 647 C CA . SER A 1 87 ? 5.534 -9.058 -0.991 1.00 95.38 87 SER A CA 1
ATOM 648 C C . SER A 1 87 ? 6.901 -9.103 -0.319 1.00 95.38 87 SER A C 1
ATOM 650 O O . SER A 1 87 ? 7.918 -9.072 -1.001 1.00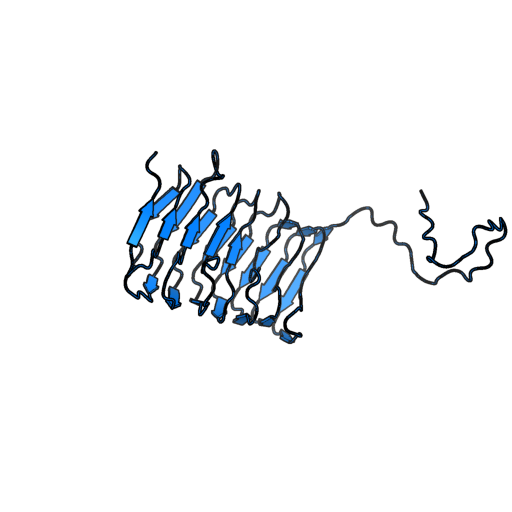 95.38 87 SER A O 1
ATOM 652 N N . HIS A 1 88 ? 6.953 -9.227 1.009 1.00 96.62 88 HIS A N 1
ATOM 653 C CA . HIS A 1 88 ? 8.207 -9.434 1.762 1.00 96.62 88 HIS A CA 1
ATOM 654 C C . HIS A 1 88 ? 9.284 -8.354 1.551 1.00 96.62 88 HIS A C 1
ATOM 656 O O . HIS A 1 88 ? 10.471 -8.576 1.800 1.00 96.62 88 HIS A O 1
ATOM 662 N N . ASN A 1 89 ? 8.900 -7.164 1.087 1.00 92.56 89 ASN A N 1
ATOM 663 C CA . ASN A 1 89 ? 9.842 -6.081 0.846 1.00 92.56 89 ASN A CA 1
ATOM 664 C C . ASN A 1 89 ? 10.102 -5.284 2.124 1.00 92.56 89 ASN A C 1
ATOM 666 O O . ASN A 1 89 ? 9.275 -5.217 3.038 1.00 92.56 89 ASN A O 1
ATOM 670 N N . ARG A 1 90 ? 11.257 -4.623 2.164 1.00 91.06 90 ARG A N 1
ATOM 671 C CA . ARG A 1 90 ? 11.594 -3.628 3.185 1.00 91.06 90 ARG A CA 1
ATOM 672 C C . ARG A 1 90 ? 11.778 -2.287 2.517 1.00 91.06 90 ARG A C 1
ATOM 674 O O . ARG A 1 90 ? 12.617 -2.162 1.631 1.00 91.06 90 ARG A O 1
ATOM 681 N N . GLU A 1 91 ? 11.027 -1.294 2.951 1.00 86.38 91 GLU A N 1
ATOM 682 C CA . GLU A 1 91 ? 11.089 0.044 2.390 1.00 86.38 91 GLU A CA 1
ATOM 683 C C . GLU A 1 91 ? 11.263 1.077 3.502 1.00 86.38 91 GLU A C 1
ATOM 685 O O . GLU A 1 91 ? 10.602 1.034 4.544 1.00 86.38 91 GLU A O 1
ATOM 690 N N . HIS A 1 92 ? 12.220 1.974 3.288 1.00 85.50 92 HIS A N 1
ATOM 691 C CA . HIS A 1 92 ? 12.380 3.190 4.066 1.00 85.50 92 HIS A CA 1
ATOM 692 C C . HIS A 1 92 ? 12.182 4.379 3.139 1.00 85.50 92 HIS A C 1
ATOM 694 O O . HIS A 1 92 ? 12.828 4.447 2.087 1.00 85.50 92 HIS A O 1
ATOM 700 N N . HIS A 1 93 ? 11.290 5.278 3.541 1.00 80.50 93 HIS A N 1
ATOM 701 C CA . HIS A 1 93 ? 10.893 6.435 2.761 1.00 80.50 93 HIS A CA 1
ATOM 702 C C . HIS A 1 93 ? 11.278 7.737 3.461 1.00 80.50 93 HIS A C 1
ATOM 704 O O . HIS A 1 93 ? 10.765 8.035 4.544 1.00 80.50 93 HIS A O 1
ATOM 710 N N . ASP A 1 94 ? 12.128 8.535 2.819 1.00 76.56 94 ASP A N 1
ATOM 711 C CA . ASP A 1 94 ? 12.678 9.760 3.419 1.00 76.56 94 ASP A CA 1
ATOM 712 C C . ASP A 1 94 ? 11.958 11.052 2.990 1.00 76.56 94 ASP A C 1
ATOM 714 O O . ASP A 1 94 ? 12.208 12.123 3.555 1.00 76.56 94 ASP A O 1
ATOM 718 N N . SER A 1 95 ? 11.057 10.983 2.006 1.00 70.00 95 SER A N 1
ATOM 719 C CA . SER A 1 95 ? 10.349 12.155 1.477 1.00 70.00 95 SER A CA 1
ATOM 720 C C . SER A 1 95 ? 8.953 12.335 2.066 1.00 70.00 95 SER A C 1
ATOM 722 O O . SER A 1 95 ? 8.316 11.393 2.518 1.00 70.00 95 SER A O 1
ATOM 724 N N . ASP A 1 96 ? 8.450 13.567 2.007 1.00 63.00 96 ASP A N 1
ATOM 725 C CA . ASP A 1 96 ? 7.057 13.905 2.337 1.00 63.00 96 ASP A CA 1
ATOM 726 C C . ASP A 1 96 ? 6.109 13.644 1.135 1.00 63.00 96 ASP A C 1
ATOM 728 O O . ASP A 1 96 ? 4.956 14.082 1.110 1.00 63.00 96 ASP A O 1
ATOM 732 N N . VAL A 1 97 ? 6.611 12.989 0.082 1.00 59.41 97 VAL A N 1
ATOM 733 C CA . VAL A 1 97 ? 5.849 12.586 -1.108 1.00 59.41 97 VAL A CA 1
ATOM 734 C C . VAL A 1 97 ? 5.273 11.178 -0.891 1.00 59.41 97 VAL A C 1
ATOM 736 O O . VAL A 1 97 ? 5.691 10.430 -0.019 1.00 59.41 97 VAL A O 1
ATOM 739 N N . PHE A 1 98 ? 4.235 10.815 -1.642 1.00 57.78 98 PHE A N 1
ATOM 740 C CA . PHE A 1 98 ? 3.527 9.541 -1.501 1.00 57.78 98 PHE A CA 1
ATOM 741 C C . PHE A 1 98 ? 4.476 8.325 -1.657 1.00 57.78 98 PHE A C 1
ATOM 743 O O . PHE A 1 98 ? 5.028 8.135 -2.742 1.00 57.78 98 PHE A O 1
ATOM 750 N N . ALA A 1 99 ? 4.606 7.447 -0.646 1.00 51.50 99 ALA A N 1
ATOM 751 C CA . ALA A 1 99 ? 5.385 6.199 -0.784 1.00 51.50 99 ALA A CA 1
ATOM 752 C C . ALA A 1 99 ? 4.602 5.137 -1.543 1.00 51.50 99 ALA A C 1
ATOM 754 O O . ALA A 1 99 ? 3.893 4.264 -1.044 1.00 51.50 99 ALA A O 1
ATOM 755 N N . ALA A 1 100 ? 4.687 5.278 -2.841 1.00 51.97 100 ALA A N 1
ATOM 756 C CA . ALA A 1 100 ? 3.809 4.607 -3.746 1.00 51.97 100 ALA A CA 1
ATOM 757 C C . ALA A 1 100 ? 4.234 3.143 -3.958 1.00 51.97 100 ALA A C 1
ATOM 759 O O . ALA A 1 100 ? 4.927 2.836 -4.918 1.00 51.97 100 ALA A O 1
ATOM 760 N N . PHE A 1 101 ? 3.764 2.217 -3.115 1.00 54.69 101 PHE A N 1
ATOM 761 C CA . PHE A 1 101 ? 3.535 0.843 -3.586 1.00 54.69 101 PHE A CA 1
ATOM 762 C C . PHE A 1 101 ? 2.378 0.814 -4.613 1.00 54.69 101 PHE A C 1
ATOM 764 O O . PHE A 1 101 ? 2.323 -0.072 -5.457 1.00 54.69 101 PHE A O 1
ATOM 771 N N . VAL A 1 102 ? 1.476 1.813 -4.587 1.00 53.22 102 VAL A N 1
ATOM 772 C CA . VAL A 1 102 ? 0.360 1.988 -5.551 1.00 53.22 102 VAL A CA 1
ATOM 773 C C . VAL A 1 102 ? 0.040 3.483 -5.815 1.00 53.22 102 VAL A C 1
ATOM 775 O O . VAL A 1 102 ? -1.071 3.869 -6.171 1.00 53.22 102 VAL A O 1
ATOM 778 N N . GLY A 1 103 ? 0.993 4.386 -5.579 1.00 42.38 103 GLY A N 1
ATOM 779 C CA . GLY A 1 103 ? 0.758 5.836 -5.636 1.00 42.38 103 GLY A CA 1
ATOM 780 C C . GLY A 1 103 ? 0.994 6.449 -7.020 1.00 42.38 103 GLY A C 1
ATOM 781 O O . GLY A 1 103 ? 1.994 6.198 -7.687 1.00 42.38 103 GLY A O 1
ATOM 782 N N . SER A 1 104 ? 0.051 7.296 -7.437 1.00 49.72 104 SER A N 1
ATOM 783 C CA . SER A 1 104 ? -0.053 7.872 -8.787 1.00 49.72 104 SER A CA 1
ATOM 784 C C . SER A 1 104 ? -0.253 6.825 -9.885 1.00 49.72 104 SER A C 1
ATOM 786 O O . SER A 1 104 ? 0.322 6.899 -10.976 1.00 49.72 104 SER A O 1
ATOM 788 N N . CYS A 1 105 ? -1.070 5.812 -9.597 1.00 53.22 105 CYS A N 1
ATOM 789 C CA . CYS A 1 105 ? -1.597 5.003 -10.672 1.00 53.22 105 CYS A CA 1
ATOM 790 C C . CYS A 1 105 ? -2.724 5.744 -11.389 1.00 53.22 105 CYS A C 1
ATOM 792 O O . CYS A 1 105 ? -3.597 6.328 -10.748 1.00 53.22 105 CYS A O 1
ATOM 794 N N . ALA A 1 106 ? -2.705 5.712 -12.717 1.00 59.16 106 ALA A N 1
ATOM 795 C CA . ALA A 1 106 ? -3.841 6.180 -13.496 1.00 59.16 106 ALA A CA 1
ATOM 796 C C . ALA A 1 106 ? -5.039 5.239 -13.279 1.00 59.16 106 ALA A C 1
ATOM 798 O O . ALA A 1 106 ? -4.857 4.060 -12.959 1.00 59.16 106 ALA A O 1
ATOM 799 N N . THR A 1 107 ? -6.252 5.749 -13.503 1.00 70.19 107 THR A N 1
ATOM 800 C CA . THR A 1 107 ? -7.484 4.952 -13.585 1.00 70.19 107 THR A CA 1
ATOM 801 C C . THR A 1 107 ? -7.234 3.649 -14.346 1.00 70.19 107 THR A C 1
ATOM 803 O O . THR A 1 107 ? -6.754 3.690 -15.479 1.00 70.19 107 THR A O 1
ATOM 806 N N . GLY A 1 108 ? -7.563 2.500 -13.744 1.00 72.62 108 GLY A N 1
ATOM 807 C CA . GLY A 1 108 ? -7.352 1.180 -14.355 1.00 72.62 108 GLY A CA 1
ATOM 808 C C . GLY A 1 108 ? -6.345 0.269 -13.643 1.00 72.62 108 GLY A C 1
ATOM 809 O O . GLY A 1 108 ? -6.151 -0.865 -14.088 1.00 72.62 108 GLY A O 1
ATOM 810 N N . THR A 1 109 ? -5.735 0.711 -12.538 1.00 82.38 109 THR A N 1
ATOM 811 C CA . THR A 1 109 ? -5.011 -0.200 -11.637 1.00 82.38 109 THR A CA 1
ATOM 812 C C . THR A 1 109 ? -5.975 -1.178 -10.980 1.00 82.38 109 THR A C 1
ATOM 814 O O . THR A 1 109 ? -6.985 -0.775 -10.406 1.00 82.38 109 THR A O 1
ATOM 817 N N . ALA A 1 110 ? -5.684 -2.475 -11.069 1.00 86.56 110 ALA A N 1
ATOM 818 C CA . ALA A 1 110 ? -6.584 -3.493 -10.544 1.00 86.56 110 ALA A CA 1
ATOM 819 C C . ALA A 1 110 ? -5.879 -4.777 -10.111 1.00 86.56 110 ALA A C 1
ATOM 821 O O . ALA A 1 110 ? -4.864 -5.159 -10.688 1.00 86.56 110 ALA A O 1
ATOM 822 N N . ASP A 1 111 ? -6.461 -5.488 -9.148 1.00 89.81 111 ASP A N 1
ATOM 823 C CA . ASP A 1 111 ? -5.974 -6.799 -8.703 1.00 89.81 111 ASP A CA 1
ATOM 824 C C . ASP A 1 111 ? -4.518 -6.714 -8.205 1.00 89.81 111 ASP A C 1
ATOM 826 O O . ASP A 1 111 ? -3.636 -7.439 -8.665 1.00 89.81 111 ASP A O 1
ATOM 830 N N . VAL A 1 112 ? -4.238 -5.754 -7.323 1.00 89.56 112 VAL A N 1
ATOM 831 C CA . VAL A 1 112 ? -2.899 -5.533 -6.758 1.00 89.56 112 VAL A CA 1
ATOM 832 C C . VAL A 1 112 ? -2.882 -5.964 -5.302 1.00 89.56 112 VAL A C 1
ATOM 834 O O . VAL A 1 112 ? -3.743 -5.555 -4.527 1.00 89.56 112 VAL A O 1
ATOM 837 N N . GLU A 1 113 ? -1.875 -6.735 -4.912 1.00 93.69 113 GLU A N 1
ATOM 838 C CA . GLU A 1 113 ? -1.623 -7.093 -3.523 1.00 93.69 113 GLU A CA 1
ATOM 839 C C . GLU A 1 113 ? -0.298 -6.501 -3.033 1.00 93.69 113 GLU A C 1
ATOM 841 O O . GLU A 1 113 ? 0.757 -6.701 -3.632 1.00 93.69 113 GLU A O 1
ATOM 846 N N . VAL A 1 114 ? -0.371 -5.775 -1.920 1.00 92.44 114 VAL A N 1
ATOM 847 C CA . VAL A 1 114 ? 0.753 -5.280 -1.128 1.00 92.44 114 VAL A CA 1
ATOM 848 C C . VAL A 1 114 ? 0.708 -6.026 0.199 1.00 92.44 114 VAL A C 1
ATOM 850 O O . VAL A 1 114 ? -0.118 -5.701 1.061 1.00 92.44 114 VAL A O 1
ATOM 853 N N . SER A 1 115 ? 1.543 -7.051 0.356 1.00 95.88 115 SER A N 1
ATOM 854 C CA . SER A 1 115 ? 1.465 -7.967 1.494 1.00 95.88 115 SER A CA 1
ATOM 855 C C . SER A 1 115 ? 2.787 -8.223 2.206 1.00 95.88 115 SER A C 1
ATOM 857 O O . SER A 1 115 ? 3.846 -8.246 1.600 1.00 95.88 115 SER A O 1
ATOM 859 N N . GLU A 1 116 ? 2.743 -8.406 3.525 1.00 96.75 116 GLU A N 1
ATOM 860 C CA . GLU A 1 116 ? 3.903 -8.884 4.303 1.00 96.75 116 GLU A CA 1
ATOM 861 C C . GLU A 1 116 ? 5.167 -8.007 4.168 1.00 96.75 116 GLU A C 1
ATOM 863 O O . GLU A 1 116 ? 6.295 -8.465 4.346 1.00 96.75 116 GLU A O 1
ATOM 868 N N . ASN A 1 117 ? 4.994 -6.717 3.865 1.00 93.19 117 ASN A N 1
ATOM 869 C CA . ASN A 1 117 ? 6.095 -5.766 3.758 1.00 93.19 117 ASN A CA 1
ATOM 870 C C . ASN A 1 117 ? 6.369 -5.085 5.103 1.00 93.19 117 ASN A C 1
ATOM 872 O O . ASN A 1 117 ? 5.492 -4.956 5.961 1.00 93.19 117 ASN A O 1
ATOM 876 N N . THR A 1 118 ? 7.593 -4.586 5.264 1.00 91.94 118 THR A N 1
ATOM 877 C CA . THR A 1 118 ? 7.960 -3.643 6.327 1.00 91.94 118 THR A CA 1
ATOM 878 C C . THR A 1 118 ? 8.189 -2.266 5.719 1.00 91.94 118 THR A C 1
ATOM 880 O O . THR A 1 118 ? 9.140 -2.090 4.960 1.00 91.94 118 THR A O 1
ATOM 883 N N . LEU A 1 119 ? 7.328 -1.307 6.053 1.00 88.19 119 LEU A N 1
ATOM 884 C CA . LEU A 1 119 ? 7.342 0.058 5.523 1.00 88.19 119 LEU A CA 1
ATOM 885 C C . LEU A 1 119 ? 7.667 1.035 6.650 1.00 88.19 119 LEU A C 1
ATOM 887 O O . LEU A 1 119 ? 7.046 0.976 7.713 1.00 88.19 119 LEU A O 1
ATOM 891 N N . THR A 1 120 ? 8.640 1.916 6.442 1.00 86.44 120 THR A N 1
ATOM 892 C CA . THR A 1 120 ? 9.132 2.831 7.481 1.00 86.44 120 THR A CA 1
ATOM 893 C C . THR A 1 120 ? 9.422 4.228 6.939 1.00 86.44 120 THR A C 1
ATOM 895 O O . THR A 1 120 ? 9.597 4.411 5.737 1.00 86.44 120 THR A O 1
ATOM 898 N N . GLY A 1 121 ? 9.523 5.207 7.837 1.00 81.94 121 GLY A N 1
ATOM 899 C CA . GLY A 1 121 ? 9.845 6.591 7.491 1.00 81.94 121 GLY A CA 1
ATOM 900 C C . GLY A 1 121 ? 8.587 7.436 7.321 1.00 81.94 121 GLY A C 1
ATOM 901 O O . GLY A 1 121 ? 7.611 7.262 8.050 1.00 81.94 121 GLY A O 1
ATOM 902 N N . LYS A 1 122 ? 8.601 8.373 6.379 1.00 76.94 122 LYS A N 1
ATOM 903 C CA . LYS A 1 122 ? 7.496 9.324 6.150 1.00 76.94 122 LYS A CA 1
ATOM 904 C C . LYS A 1 122 ? 6.465 8.841 5.130 1.00 76.94 122 LYS A C 1
ATOM 906 O O . LYS A 1 122 ? 5.421 9.454 4.929 1.00 76.94 122 LYS A O 1
ATOM 911 N N . GLY A 1 123 ? 6.776 7.719 4.500 1.00 64.75 123 GLY A N 1
ATOM 912 C CA . GLY A 1 123 ? 6.030 7.135 3.410 1.00 64.75 123 GLY A CA 1
ATOM 913 C C . GLY A 1 123 ? 4.687 6.539 3.792 1.00 64.75 123 GLY A C 1
ATOM 914 O O . GLY A 1 123 ? 4.443 6.174 4.943 1.00 64.75 123 GLY A O 1
ATOM 915 N N . PHE A 1 124 ? 3.823 6.393 2.787 1.00 73.94 124 PHE A N 1
ATOM 916 C CA . PHE A 1 124 ? 2.522 5.765 2.935 1.00 73.94 124 PHE A CA 1
ATOM 917 C C . PHE A 1 124 ? 1.991 5.072 1.699 1.00 73.94 124 PHE A C 1
ATOM 919 O O . PHE A 1 124 ? 2.171 5.555 0.583 1.00 73.94 124 PHE A O 1
ATOM 926 N N . VAL A 1 125 ? 1.213 4.009 1.914 1.00 83.50 125 VAL A N 1
ATOM 927 C CA . VAL A 1 125 ? 0.515 3.315 0.833 1.00 83.50 125 VAL A CA 1
ATOM 928 C C . VAL A 1 125 ? -0.614 4.199 0.327 1.00 83.50 125 VAL A C 1
ATOM 930 O O . VAL A 1 125 ? -1.638 4.394 0.985 1.00 83.50 125 VAL A O 1
ATOM 933 N N . HIS A 1 126 ? -0.420 4.749 -0.862 1.00 82.44 126 HIS A N 1
ATOM 934 C CA . HIS A 1 126 ? -1.422 5.550 -1.536 1.00 82.44 126 HIS A CA 1
ATOM 935 C C . HIS A 1 126 ? -2.156 4.707 -2.576 1.00 82.44 126 HIS A C 1
ATOM 937 O O . HIS A 1 126 ? -1.506 4.110 -3.419 1.00 82.44 126 HIS A O 1
ATOM 943 N N . ILE A 1 127 ? -3.485 4.676 -2.528 1.00 82.19 127 ILE A N 1
ATOM 944 C CA . ILE A 1 127 ? -4.360 4.080 -3.539 1.00 82.19 127 ILE A CA 1
ATOM 945 C C . ILE A 1 127 ? -5.084 5.242 -4.224 1.00 82.19 127 ILE A C 1
ATOM 947 O O . ILE A 1 127 ? -5.806 5.997 -3.564 1.00 82.19 127 ILE A O 1
ATOM 951 N N . HIS A 1 128 ? -4.816 5.410 -5.518 1.00 76.38 128 HIS A N 1
ATOM 952 C CA . HIS A 1 128 ? -5.268 6.543 -6.329 1.00 76.38 128 HIS A CA 1
ATOM 953 C C . HIS A 1 128 ? -6.588 6.236 -7.074 1.00 76.38 128 HIS A C 1
ATOM 955 O O . HIS A 1 128 ? -7.019 5.081 -7.142 1.00 76.38 128 HIS A O 1
ATOM 961 N N . GLU A 1 129 ? -7.206 7.271 -7.657 1.00 72.44 129 GLU A N 1
ATOM 962 C CA . GLU A 1 129 ? -8.466 7.215 -8.409 1.00 72.44 129 GLU A CA 1
ATOM 963 C C . GLU A 1 129 ? -8.554 6.058 -9.409 1.00 72.44 129 GLU A C 1
ATOM 965 O O . GLU A 1 129 ? -7.653 5.843 -10.218 1.00 72.44 129 GLU A O 1
ATOM 970 N N . GLY A 1 130 ? -9.702 5.379 -9.414 1.00 74.31 130 GLY A N 1
ATOM 971 C CA . GLY A 1 130 ? -10.048 4.364 -10.403 1.00 74.31 130 GLY A CA 1
ATOM 972 C C . GLY A 1 130 ? -9.364 3.022 -10.164 1.00 74.31 130 GLY A C 1
ATOM 973 O O . 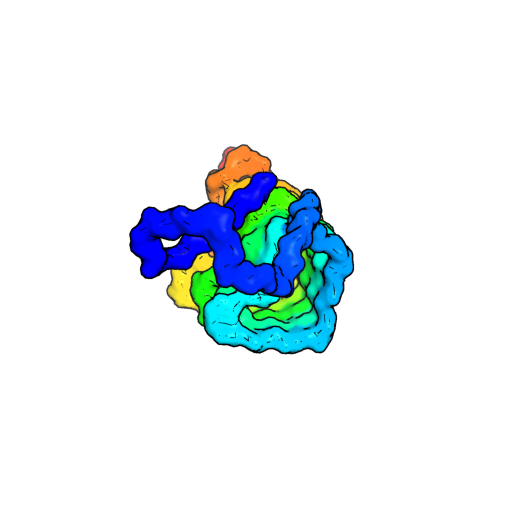GLY A 1 130 ? -9.194 2.262 -11.120 1.00 74.31 130 GLY A O 1
ATOM 974 N N . SER A 1 131 ? -8.957 2.753 -8.920 1.00 81.19 131 SER A N 1
ATOM 975 C CA . SER A 1 131 ? -8.338 1.489 -8.522 1.00 81.19 131 SER A CA 1
ATOM 976 C C . SER A 1 131 ? -9.387 0.463 -8.083 1.00 81.19 131 SER A C 1
ATOM 978 O O . SER A 1 131 ? -10.353 0.810 -7.402 1.00 81.19 131 SER A O 1
ATOM 980 N N . ALA A 1 132 ? -9.192 -0.810 -8.426 1.00 85.62 132 ALA A N 1
ATOM 981 C CA . ALA A 1 132 ? -10.099 -1.892 -8.036 1.00 85.62 132 ALA A CA 1
ATOM 982 C C . ALA A 1 132 ? -9.357 -3.104 -7.455 1.00 85.62 132 ALA A C 1
ATOM 984 O O . ALA A 1 132 ? -8.248 -3.418 -7.873 1.00 85.62 132 ALA A O 1
ATOM 985 N N . ASN A 1 133 ? -9.963 -3.819 -6.509 1.00 88.50 133 ASN A N 1
ATOM 986 C CA . ASN A 1 133 ? -9.415 -5.044 -5.917 1.00 88.50 133 ASN A CA 1
ATOM 987 C C . ASN A 1 133 ? -7.967 -4.881 -5.412 1.00 88.50 133 ASN A C 1
ATOM 989 O O . ASN A 1 133 ? -7.127 -5.761 -5.609 1.00 88.50 133 ASN A O 1
ATOM 993 N N . VAL A 1 134 ? -7.656 -3.735 -4.799 1.00 89.38 134 VAL A N 1
ATOM 994 C CA . VAL A 1 134 ? -6.345 -3.502 -4.180 1.00 89.38 134 VAL A CA 1
ATOM 995 C C . VAL A 1 134 ? -6.378 -3.988 -2.737 1.00 89.38 134 VAL A C 1
ATOM 997 O O . VAL A 1 134 ? -7.261 -3.622 -1.959 1.00 89.38 134 VAL A O 1
ATOM 1000 N N . ARG A 1 135 ? -5.396 -4.810 -2.382 1.00 93.44 135 ARG A N 1
ATOM 1001 C CA . ARG A 1 135 ? -5.261 -5.470 -1.087 1.00 93.44 135 ARG A CA 1
ATOM 1002 C C . ARG A 1 135 ? -3.986 -4.992 -0.406 1.00 93.44 135 ARG A C 1
ATOM 1004 O O . ARG A 1 135 ? -2.900 -5.171 -0.939 1.00 93.44 135 ARG A O 1
ATOM 1011 N N . VAL A 1 136 ? -4.116 -4.408 0.778 1.00 93.75 136 VAL A N 1
ATOM 1012 C CA . VAL A 1 136 ? -3.010 -4.036 1.668 1.00 93.75 136 VAL A CA 1
ATOM 1013 C C . VAL A 1 136 ? -3.126 -4.916 2.905 1.00 93.75 136 VAL A C 1
ATOM 1015 O O . VAL A 1 136 ? -3.999 -4.683 3.746 1.00 93.75 136 VAL A O 1
ATOM 1018 N N . VAL A 1 137 ? -2.321 -5.978 2.978 1.00 96.75 137 VAL A N 1
ATOM 1019 C CA . VAL A 1 137 ? -2.569 -7.101 3.898 1.00 96.75 137 VAL A CA 1
ATOM 1020 C C . VAL A 1 137 ? -1.322 -7.505 4.681 1.00 96.75 137 VAL A C 1
ATOM 1022 O O . VAL A 1 137 ? -0.255 -7.652 4.104 1.00 96.75 137 VAL A O 1
ATOM 1025 N N . ASN A 1 138 ? -1.438 -7.747 5.988 1.00 97.88 138 ASN A N 1
ATOM 1026 C CA . ASN A 1 138 ? -0.340 -8.284 6.814 1.00 97.88 138 ASN A CA 1
ATOM 1027 C C . ASN A 1 138 ? 0.964 -7.452 6.785 1.00 97.88 138 ASN A C 1
ATOM 1029 O O . ASN A 1 138 ? 2.046 -7.993 7.005 1.00 97.88 138 ASN A O 1
ATOM 1033 N N . ASN A 1 139 ? 0.905 -6.147 6.508 1.00 94.69 139 ASN A N 1
ATOM 1034 C CA . ASN A 1 139 ? 2.102 -5.302 6.498 1.00 94.69 139 ASN A CA 1
ATOM 1035 C C . ASN A 1 139 ? 2.425 -4.772 7.901 1.00 94.69 139 ASN A C 1
ATOM 1037 O O . ASN A 1 139 ? 1.531 -4.541 8.721 1.00 94.69 139 ASN A O 1
ATOM 1041 N N . ASN A 1 140 ? 3.706 -4.505 8.146 1.00 93.25 140 ASN A N 1
ATOM 1042 C CA . ASN A 1 140 ? 4.184 -3.743 9.294 1.00 93.25 140 ASN A CA 1
ATOM 1043 C C . ASN A 1 140 ? 4.572 -2.332 8.834 1.00 93.25 140 ASN A C 1
ATOM 1045 O O . ASN A 1 140 ? 5.578 -2.158 8.148 1.00 93.25 140 ASN A O 1
ATOM 1049 N N . ILE A 1 141 ? 3.765 -1.333 9.185 1.00 89.56 141 ILE A N 1
ATOM 1050 C CA . ILE A 1 141 ? 3.901 0.048 8.714 1.00 89.56 141 ILE A CA 1
ATOM 1051 C C . ILE A 1 141 ? 4.215 0.941 9.910 1.00 89.56 141 ILE A C 1
ATOM 1053 O O . ILE A 1 141 ? 3.411 1.035 10.835 1.00 89.56 141 ILE A O 1
ATOM 1057 N N . SER A 1 142 ? 5.361 1.616 9.891 1.00 87.56 142 SER A N 1
ATOM 1058 C CA . SER A 1 142 ? 5.737 2.621 10.887 1.00 87.56 142 SER A CA 1
ATOM 1059 C C . SER A 1 142 ? 5.920 3.969 10.209 1.00 87.56 142 SER A C 1
ATOM 1061 O O . SER A 1 142 ? 6.901 4.168 9.499 1.00 87.56 142 SER A O 1
ATOM 1063 N N . CYS A 1 143 ? 4.983 4.888 10.422 1.00 80.38 143 CYS A N 1
ATOM 1064 C CA . CYS A 1 143 ? 5.031 6.213 9.815 1.00 80.38 143 CYS A CA 1
ATOM 1065 C C . CYS A 1 143 ? 5.373 7.275 10.866 1.00 80.38 143 CYS A C 1
ATOM 1067 O O . CYS A 1 143 ? 4.677 7.418 11.879 1.00 80.38 143 CYS A O 1
ATOM 1069 N N . GLU A 1 144 ? 6.438 8.023 10.596 1.00 75.62 144 GLU A N 1
ATOM 1070 C CA . GLU A 1 144 ? 6.988 9.081 11.443 1.00 75.62 144 GLU A CA 1
ATOM 1071 C C . GLU A 1 144 ? 7.034 10.381 10.638 1.00 75.62 144 GLU A C 1
ATOM 1073 O O . GLU A 1 144 ? 8.089 10.816 10.187 1.00 75.62 144 GLU A O 1
ATOM 1078 N N . SER A 1 145 ? 5.872 10.992 10.398 1.00 63.88 145 SER A N 1
ATOM 1079 C CA . SER A 1 145 ? 5.803 12.252 9.655 1.00 63.88 145 SER A CA 1
ATOM 1080 C C . SER A 1 145 ? 5.311 13.424 10.499 1.00 63.88 145 SER A C 1
ATOM 1082 O O . SER A 1 145 ? 4.389 13.311 11.311 1.00 63.88 145 SER A O 1
ATOM 1084 N N . THR A 1 146 ? 5.911 14.588 10.251 1.00 56.34 146 THR A N 1
ATOM 1085 C CA . THR A 1 146 ? 5.525 15.890 10.805 1.00 56.34 146 THR A CA 1
ATOM 1086 C C . THR A 1 146 ? 4.479 16.622 9.951 1.00 56.34 146 THR A C 1
ATOM 1088 O O . THR A 1 146 ? 3.929 17.633 10.396 1.00 56.34 146 THR A O 1
ATOM 1091 N N . SER A 1 147 ? 4.150 16.125 8.751 1.00 60.91 147 SER A N 1
ATOM 1092 C CA . SER A 1 147 ? 3.162 16.731 7.850 1.00 60.91 147 SER A CA 1
ATOM 1093 C C . SER A 1 147 ? 1.719 16.315 8.194 1.00 60.91 147 SER A C 1
ATOM 1095 O O . SER A 1 147 ? 1.396 15.158 8.483 1.00 60.91 147 SER A O 1
ATOM 1097 N N . LYS A 1 148 ? 0.795 17.287 8.140 1.00 52.19 148 LYS A N 1
ATOM 1098 C CA . LYS A 1 148 ? -0.649 17.075 8.372 1.00 52.19 148 LYS A CA 1
ATOM 1099 C C . LYS A 1 148 ? -1.340 16.318 7.231 1.00 52.19 148 LYS A C 1
ATOM 1101 O O . LYS A 1 148 ? -2.443 15.814 7.438 1.00 52.19 148 LYS A O 1
ATOM 1106 N N . ALA A 1 149 ? -0.729 16.258 6.047 1.00 58.84 149 ALA A N 1
ATOM 1107 C CA . ALA A 1 149 ? -1.289 15.574 4.880 1.00 58.84 149 ALA A CA 1
ATOM 1108 C C . ALA A 1 149 ? -1.080 14.051 4.918 1.00 58.84 149 ALA A C 1
ATOM 1110 O O . ALA A 1 149 ? -1.698 13.324 4.133 1.00 58.84 149 ALA A O 1
ATOM 1111 N N . ASP A 1 150 ? -0.236 13.592 5.840 1.00 66.19 150 ASP A N 1
ATOM 1112 C CA . ASP A 1 150 ? 0.324 12.254 5.789 1.00 66.19 150 ASP A CA 1
ATOM 1113 C C . ASP A 1 150 ? -0.594 11.274 6.512 1.00 66.19 150 ASP A C 1
ATOM 1115 O O . ASP A 1 150 ? -1.422 11.626 7.350 1.00 66.19 150 ASP A O 1
ATOM 1119 N N . VAL A 1 151 ? -0.510 10.026 6.124 1.00 78.31 151 VAL A N 1
ATOM 1120 C CA . VAL A 1 151 ? -1.467 8.940 6.354 1.00 78.31 151 VAL A CA 1
ATOM 1121 C C . VAL A 1 151 ? -0.628 7.675 6.281 1.00 78.31 151 VAL A C 1
ATOM 1123 O O . VAL A 1 151 ? 0.397 7.735 5.647 1.00 78.31 151 VAL A O 1
ATOM 1126 N N . ALA A 1 152 ? -0.955 6.554 6.913 1.00 84.88 152 ALA A N 1
ATOM 1127 C CA . ALA A 1 152 ? -0.188 5.314 6.695 1.00 84.88 152 ALA A CA 1
ATOM 1128 C C . ALA A 1 152 ? -0.718 4.560 5.467 1.00 84.88 152 ALA A C 1
ATOM 1130 O O . ALA A 1 152 ? 0.039 4.028 4.654 1.00 84.88 152 ALA A O 1
ATOM 1131 N N . VAL A 1 153 ? -2.045 4.562 5.324 1.00 88.44 153 VAL A N 1
ATOM 1132 C CA . VAL A 1 153 ? -2.753 4.068 4.145 1.00 88.44 153 VAL A CA 1
ATOM 1133 C C . VAL A 1 153 ? -3.808 5.093 3.757 1.00 88.44 153 VAL A C 1
ATOM 1135 O O . VAL A 1 153 ? -4.589 5.548 4.597 1.00 88.44 153 VAL A O 1
ATOM 1138 N N . SER A 1 154 ? -3.834 5.472 2.484 1.00 85.81 154 SER A N 1
ATOM 1139 C CA . SER A 1 154 ? -4.748 6.489 1.976 1.00 85.81 154 SER A CA 1
ATOM 1140 C C . SER A 1 154 ? -5.372 6.088 0.668 1.00 85.81 154 SER A C 1
ATOM 1142 O O . SER A 1 154 ? -4.684 5.921 -0.338 1.00 85.81 154 SER A O 1
ATOM 1144 N N . VAL A 1 155 ? -6.695 6.006 0.703 1.00 84.69 155 VAL A N 1
ATOM 1145 C CA . VAL A 1 155 ? -7.553 5.774 -0.449 1.00 84.69 155 VAL A CA 1
ATOM 1146 C C . VAL A 1 155 ? -8.127 7.125 -0.859 1.00 84.69 155 VAL A C 1
ATOM 1148 O O . VAL A 1 155 ? -8.997 7.676 -0.172 1.00 84.69 155 VAL A O 1
ATOM 1151 N N . ARG A 1 156 ? -7.609 7.697 -1.953 1.00 76.38 156 ARG A N 1
ATOM 1152 C CA . ARG A 1 156 ? -8.144 8.936 -2.534 1.00 76.38 156 ARG A CA 1
ATOM 1153 C C . ARG A 1 156 ? -8.720 8.642 -3.907 1.00 76.38 156 ARG A C 1
ATOM 1155 O O . ARG A 1 156 ? -8.030 8.068 -4.742 1.00 76.38 156 ARG A O 1
ATOM 1162 N N . ALA A 1 157 ? -9.947 9.117 -4.117 1.00 63.06 157 ALA A N 1
ATOM 1163 C CA . ALA A 1 157 ? -10.709 8.986 -5.354 1.00 63.06 157 ALA A CA 1
ATOM 1164 C C . ALA A 1 157 ? -10.994 7.515 -5.779 1.00 63.06 157 ALA A C 1
ATOM 1166 O O . ALA A 1 157 ? -10.382 6.575 -5.286 1.00 63.06 157 ALA A O 1
ATOM 1167 N N . ARG A 1 158 ? -12.066 7.317 -6.564 1.00 70.62 158 ARG A N 1
ATOM 1168 C CA . ARG A 1 158 ? -12.856 6.068 -6.748 1.00 70.62 158 ARG A CA 1
ATOM 1169 C C . ARG A 1 158 ? -12.091 4.747 -6.531 1.00 70.62 158 ARG A C 1
ATOM 1171 O O . ARG A 1 158 ? -11.280 4.380 -7.372 1.00 70.62 158 ARG A O 1
ATOM 1178 N N . GLY A 1 159 ? -12.385 4.035 -5.439 1.00 74.69 159 GLY A N 1
ATOM 1179 C CA . GLY A 1 159 ? -11.814 2.722 -5.114 1.00 74.69 159 GLY A CA 1
ATOM 1180 C C . GLY A 1 159 ? -12.901 1.659 -4.948 1.00 74.69 159 GLY A C 1
ATOM 1181 O O . GLY A 1 159 ? -13.883 1.920 -4.256 1.00 74.69 159 GLY A O 1
ATOM 1182 N N . TYR A 1 160 ? -12.728 0.492 -5.568 1.00 83.44 160 TYR A N 1
ATOM 1183 C CA . TYR A 1 160 ? -13.702 -0.610 -5.547 1.00 83.44 160 TYR A CA 1
ATOM 1184 C C . TYR A 1 160 ? -13.059 -1.887 -5.006 1.00 83.44 160 TYR A C 1
ATOM 1186 O O . TYR A 1 160 ? -11.958 -2.245 -5.417 1.00 83.44 160 TYR A O 1
ATOM 1194 N N . GLY A 1 161 ? -13.716 -2.593 -4.096 1.00 87.25 161 GLY A N 1
ATOM 1195 C CA . GLY A 1 161 ? -13.239 -3.846 -3.522 1.00 87.25 161 GLY A CA 1
ATOM 1196 C C . GLY A 1 161 ? -11.918 -3.692 -2.769 1.00 87.25 161 GLY A C 1
ATOM 1197 O O . GLY A 1 161 ? -11.103 -4.615 -2.771 1.00 87.25 161 GLY A O 1
ATOM 1198 N N . ILE A 1 162 ? -11.665 -2.524 -2.170 1.00 90.44 162 ILE A N 1
ATOM 1199 C CA . ILE A 1 162 ? -10.400 -2.250 -1.480 1.00 90.44 162 ILE A CA 1
ATOM 1200 C C . ILE A 1 162 ? -10.370 -2.984 -0.139 1.00 90.44 162 ILE A C 1
ATOM 1202 O O . ILE A 1 162 ? -11.336 -2.956 0.622 1.00 90.44 162 ILE A O 1
ATOM 1206 N N . GLN A 1 163 ? -9.247 -3.626 0.175 1.00 95.12 163 GLN A N 1
ATOM 1207 C CA . GLN A 1 163 ? -9.074 -4.383 1.415 1.00 95.12 163 GLN A CA 1
ATOM 1208 C C . GLN A 1 163 ? -7.844 -3.872 2.158 1.00 95.12 163 GLN A C 1
ATOM 1210 O O . GLN A 1 163 ? -6.732 -3.949 1.644 1.00 95.12 163 GLN A O 1
ATOM 1215 N N . ILE A 1 164 ? -8.034 -3.373 3.379 1.00 95.56 164 ILE A N 1
ATOM 1216 C CA . ILE A 1 164 ? -6.950 -2.993 4.293 1.00 95.56 164 ILE A CA 1
ATOM 1217 C C . ILE A 1 164 ? -7.077 -3.895 5.517 1.00 95.56 164 ILE A C 1
ATOM 1219 O O . ILE A 1 164 ? -7.909 -3.647 6.394 1.00 95.56 164 ILE A O 1
ATOM 1223 N N . VAL A 1 165 ? -6.318 -4.992 5.536 1.00 98.06 165 VAL A N 1
ATOM 1224 C CA . VAL A 1 165 ? -6.597 -6.127 6.426 1.00 98.06 165 VAL A CA 1
ATOM 1225 C C . VAL A 1 165 ? -5.363 -6.577 7.205 1.00 98.06 165 VAL A C 1
ATOM 1227 O O . VAL A 1 165 ? -4.297 -6.763 6.629 1.00 98.06 165 VAL A O 1
ATOM 1230 N N . ASN A 1 166 ? -5.512 -6.807 8.511 1.00 98.25 166 ASN A N 1
ATOM 1231 C CA . ASN A 1 166 ? -4.483 -7.412 9.371 1.00 98.25 166 ASN A CA 1
ATOM 1232 C C . ASN A 1 166 ? -3.117 -6.698 9.358 1.00 98.25 166 ASN A C 1
ATOM 1234 O O . ASN A 1 166 ? -2.081 -7.316 9.596 1.00 98.25 166 ASN A O 1
ATOM 1238 N N . ASN A 1 167 ? -3.081 -5.392 9.085 1.00 96.00 167 ASN A N 1
ATOM 1239 C CA . ASN A 1 167 ? -1.837 -4.627 9.138 1.00 96.00 167 ASN A CA 1
ATOM 1240 C C . ASN A 1 167 ? -1.532 -4.201 10.576 1.00 96.00 167 ASN A C 1
ATOM 1242 O O . ASN A 1 167 ? -2.432 -3.856 11.348 1.00 96.00 167 ASN A O 1
ATOM 1246 N N . ARG A 1 168 ? -0.245 -4.148 10.918 1.00 94.25 168 ARG A N 1
ATOM 1247 C CA . ARG A 1 168 ? 0.241 -3.485 12.127 1.00 94.25 168 ARG A CA 1
ATOM 1248 C C . ARG A 1 168 ? 0.727 -2.097 11.741 1.00 94.25 168 ARG A C 1
ATOM 1250 O O . ARG A 1 168 ? 1.723 -1.969 11.040 1.00 94.25 168 ARG A O 1
ATOM 1257 N N . ILE A 1 169 ? 0.022 -1.070 12.196 1.00 90.94 169 ILE A N 1
ATOM 1258 C CA . ILE A 1 169 ? 0.316 0.322 11.871 1.00 90.94 169 ILE A CA 1
ATOM 1259 C C . ILE A 1 169 ? 0.742 1.037 13.150 1.00 90.94 169 ILE A C 1
ATOM 1261 O O . ILE A 1 169 ? -0.046 1.210 14.080 1.00 90.94 169 ILE A O 1
ATOM 1265 N N . ARG A 1 170 ? 2.004 1.454 13.205 1.00 88.25 170 ARG A N 1
ATOM 1266 C CA . ARG A 1 170 ? 2.512 2.395 14.198 1.00 88.25 170 ARG A CA 1
ATOM 1267 C C . ARG A 1 170 ? 2.577 3.772 13.559 1.00 88.25 170 ARG A C 1
ATOM 1269 O O . ARG A 1 170 ? 3.215 3.960 12.531 1.00 88.25 170 ARG A O 1
ATOM 1276 N N . PHE A 1 171 ? 1.904 4.732 14.163 1.00 80.00 171 PHE A N 1
ATOM 1277 C CA . PHE A 1 171 ? 1.690 6.027 13.560 1.00 80.00 171 PHE A CA 1
ATOM 1278 C C . PHE A 1 171 ? 1.943 7.121 14.593 1.00 80.00 171 PHE A C 1
ATOM 1280 O O . PHE A 1 171 ? 1.125 7.353 15.471 1.00 80.00 171 PHE A O 1
ATOM 1287 N N . THR A 1 172 ? 3.107 7.763 14.553 1.00 74.06 172 THR A N 1
ATOM 1288 C CA . THR A 1 172 ? 3.540 8.680 15.620 1.00 74.06 172 THR A CA 1
ATOM 1289 C C . THR A 1 172 ? 3.575 10.122 15.124 1.00 74.06 172 THR A C 1
ATOM 1291 O O . THR A 1 172 ? 4.498 10.497 14.406 1.00 74.06 172 THR A O 1
ATOM 1294 N N . ARG A 1 173 ? 2.575 10.933 15.516 1.00 71.19 173 ARG A N 1
ATOM 1295 C CA . ARG A 1 173 ? 2.536 12.398 15.308 1.00 71.19 173 ARG A CA 1
ATOM 1296 C C . ARG A 1 173 ? 1.564 13.109 16.264 1.00 71.19 173 ARG A C 1
ATOM 1298 O O . ARG A 1 173 ? 0.753 12.460 16.914 1.00 71.19 173 ARG A O 1
ATOM 1305 N N . ALA A 1 174 ? 1.562 14.445 16.234 1.00 54.41 174 ALA A N 1
ATOM 1306 C CA . ALA A 1 174 ? 0.632 15.278 17.007 1.00 54.41 174 ALA A CA 1
ATOM 1307 C C . ALA A 1 174 ? -0.789 15.400 16.398 1.00 54.41 174 ALA A C 1
ATOM 1309 O O . ALA A 1 174 ? -1.751 15.638 17.126 1.00 54.41 174 ALA A O 1
ATOM 1310 N N . ALA A 1 175 ? -0.968 15.268 15.069 1.00 59.66 175 ALA A N 1
ATOM 1311 C CA . ALA A 1 175 ? -2.287 15.414 14.422 1.00 59.66 175 ALA A CA 1
ATOM 1312 C C . ALA A 1 175 ? -2.424 14.734 13.042 1.00 59.66 175 ALA A C 1
ATOM 1314 O O . ALA A 1 175 ? -1.643 15.037 12.146 1.00 59.66 175 ALA A O 1
ATOM 1315 N N . GLY A 1 176 ? -3.482 13.925 12.843 1.00 73.06 176 GLY A N 1
ATOM 1316 C CA . GLY A 1 176 ? -4.043 13.479 11.549 1.00 73.06 176 GLY A CA 1
ATOM 1317 C C . GLY A 1 176 ? -4.653 12.059 11.579 1.00 73.06 176 GLY A C 1
ATOM 1318 O O . GLY A 1 176 ? -5.099 11.637 12.643 1.00 73.06 176 GLY A O 1
ATOM 1319 N N . THR A 1 177 ? -4.719 11.359 10.431 1.00 83.44 177 THR A N 1
ATOM 1320 C CA . THR A 1 177 ? -5.306 10.012 10.264 1.00 83.44 177 THR A CA 1
ATOM 1321 C C . THR A 1 177 ? -4.309 8.884 9.926 1.00 83.44 177 THR A C 1
ATOM 1323 O O . THR A 1 177 ? -3.505 9.082 9.023 1.00 83.44 177 THR A O 1
ATOM 1326 N N . ALA A 1 178 ? -4.365 7.703 10.562 1.00 87.81 178 ALA A N 1
ATOM 1327 C CA . ALA A 1 178 ? -3.540 6.549 10.153 1.00 87.81 178 ALA A CA 1
ATOM 1328 C C . ALA A 1 178 ? -4.097 5.824 8.905 1.00 87.81 178 ALA A C 1
ATOM 1330 O O . ALA A 1 178 ? -3.366 5.634 7.936 1.00 87.81 178 ALA A O 1
ATOM 1331 N N . ILE A 1 179 ? -5.391 5.488 8.871 1.00 90.62 179 ILE A N 1
ATOM 1332 C CA . ILE A 1 179 ? -6.080 5.000 7.660 1.00 90.62 179 ILE A CA 1
ATOM 1333 C C . ILE A 1 179 ? -7.134 6.013 7.221 1.00 90.62 179 ILE A C 1
ATOM 1335 O O . IL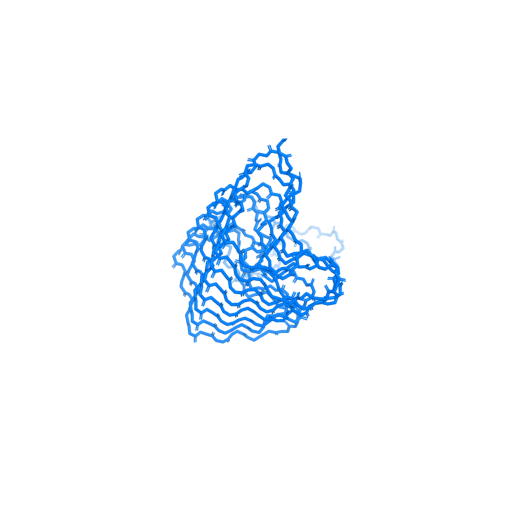E A 1 179 ? -8.096 6.272 7.949 1.00 90.62 179 ILE A O 1
ATOM 1339 N N . PHE A 1 180 ? -6.978 6.560 6.018 1.00 88.81 180 PHE A N 1
ATOM 1340 C CA . PHE A 1 180 ? -7.878 7.569 5.464 1.00 88.81 180 PHE A CA 1
ATOM 1341 C C . PHE A 1 180 ? -8.580 7.089 4.191 1.00 88.81 180 PHE A C 1
ATOM 1343 O O . PHE A 1 180 ? -7.933 6.616 3.257 1.00 88.81 180 PHE A O 1
ATOM 1350 N N . VAL A 1 181 ? -9.898 7.289 4.135 1.00 88.56 181 VAL A N 1
ATOM 1351 C CA . VAL A 1 181 ? -10.728 7.101 2.937 1.00 88.56 181 VAL A CA 1
ATOM 1352 C C . VAL A 1 181 ? -11.479 8.405 2.658 1.00 88.56 181 VAL A C 1
ATOM 1354 O O . VAL A 1 181 ? -12.243 8.875 3.507 1.00 88.56 181 VAL A O 1
ATOM 1357 N N . SER A 1 182 ? -11.230 8.997 1.485 1.00 84.00 182 SER A N 1
ATOM 1358 C CA . SER A 1 182 ? -11.755 10.315 1.082 1.00 84.00 182 SER A CA 1
ATOM 1359 C C . SER A 1 182 ? -13.278 10.344 0.866 1.00 84.00 182 SER A C 1
ATOM 1361 O O . SER A 1 182 ? -13.891 9.318 0.597 1.00 84.00 182 SER A O 1
ATOM 1363 N N . GLU A 1 183 ? -13.884 11.534 0.960 1.00 72.00 183 GLU A N 1
ATOM 1364 C CA . GLU A 1 183 ? -15.320 11.787 0.712 1.00 72.00 183 GLU A CA 1
ATOM 1365 C C . GLU A 1 183 ? -15.654 12.086 -0.750 1.00 72.00 183 GLU A C 1
ATOM 1367 O O . GLU A 1 183 ? -16.819 12.062 -1.130 1.00 72.00 183 GLU A O 1
ATOM 1372 N N . GLU A 1 184 ? -14.644 12.302 -1.598 1.00 64.81 184 GLU A N 1
ATOM 1373 C CA . GLU A 1 184 ? -14.774 12.518 -3.053 1.00 64.81 184 GLU A CA 1
ATOM 1374 C C . GLU A 1 184 ? -15.274 11.252 -3.805 1.00 64.81 184 GLU A C 1
ATOM 1376 O O . GLU A 1 184 ? -15.059 11.074 -5.002 1.00 64.81 184 GLU A O 1
ATOM 1381 N N . LEU A 1 185 ? -15.930 10.336 -3.085 1.00 60.56 185 LEU A N 1
ATOM 1382 C CA . LEU A 1 185 ? -16.273 8.963 -3.424 1.00 60.56 185 LEU A CA 1
ATOM 1383 C C . LEU A 1 185 ? -17.783 8.739 -3.275 1.00 60.56 185 LEU A C 1
ATOM 1385 O O . LEU A 1 185 ? -18.236 8.143 -2.303 1.00 60.56 185 LEU A O 1
ATOM 1389 N N . SER A 1 186 ? -18.584 9.149 -4.256 1.00 56.00 186 SER A N 1
ATOM 1390 C CA . SER A 1 186 ? -20.016 8.810 -4.264 1.00 56.00 186 SER A CA 1
ATOM 1391 C C . SER A 1 186 ? -20.311 7.342 -4.628 1.00 56.00 186 SER A C 1
ATOM 1393 O O . SER A 1 186 ? -21.472 6.946 -4.609 1.00 56.00 186 SER A O 1
ATOM 1395 N N . SER A 1 187 ? -19.304 6.528 -4.993 1.00 64.75 187 SER A N 1
ATOM 1396 C CA . SER A 1 187 ? -19.529 5.193 -5.589 1.00 64.75 187 SER A CA 1
ATOM 1397 C C . SER A 1 187 ? -18.492 4.094 -5.282 1.00 64.75 187 SER A C 1
ATOM 1399 O O . SER A 1 187 ? -18.477 3.099 -5.992 1.00 64.75 187 SER A O 1
ATOM 1401 N N . GLY A 1 188 ? -17.637 4.223 -4.261 1.00 76.00 188 GLY A N 1
ATOM 1402 C CA . GLY A 1 188 ? -16.643 3.187 -3.907 1.00 76.00 188 GLY A CA 1
ATOM 1403 C C . GLY A 1 188 ? -17.077 2.246 -2.775 1.00 76.00 188 GLY A C 1
ATOM 1404 O O . GLY A 1 188 ? -18.047 2.535 -2.079 1.00 76.00 188 GLY A O 1
ATOM 1405 N N . ASP A 1 189 ? -16.333 1.158 -2.561 1.00 85.81 189 ASP A N 1
ATOM 1406 C CA . ASP A 1 189 ? -16.525 0.218 -1.448 1.00 85.81 189 ASP A CA 1
ATOM 1407 C C . ASP A 1 189 ? -15.205 -0.418 -0.972 1.00 85.81 189 ASP A C 1
ATOM 1409 O O . ASP A 1 189 ? -14.163 -0.395 -1.641 1.00 85.81 189 ASP A O 1
ATOM 1413 N N . GLY A 1 190 ? -15.238 -0.966 0.242 1.00 91.12 190 GLY A N 1
ATOM 1414 C CA . GLY A 1 190 ? -14.073 -1.618 0.820 1.00 91.12 190 GLY A CA 1
ATOM 1415 C C . GLY A 1 190 ? -14.254 -2.081 2.258 1.00 91.12 190 GLY A C 1
ATOM 1416 O O . GLY A 1 190 ? -15.278 -1.850 2.909 1.00 91.12 190 GLY A O 1
ATOM 1417 N N . VAL A 1 191 ? -13.222 -2.749 2.764 1.00 95.25 191 VAL A N 1
ATOM 1418 C CA . VAL A 1 191 ? -13.162 -3.265 4.131 1.00 95.25 191 VAL A CA 1
ATOM 1419 C C . VAL A 1 191 ? -11.862 -2.856 4.816 1.00 95.25 191 VAL A C 1
ATOM 1421 O O . VAL A 1 191 ? -10.772 -2.968 4.254 1.00 95.25 191 VAL A O 1
ATOM 1424 N N . ILE A 1 192 ? -11.994 -2.404 6.061 1.00 96.56 192 ILE A N 1
ATOM 1425 C CA . ILE A 1 192 ? -10.896 -2.173 6.998 1.00 96.56 192 ILE A CA 1
ATOM 1426 C C . ILE A 1 192 ? -11.108 -3.129 8.171 1.00 96.56 192 ILE A C 1
ATOM 1428 O O . ILE A 1 192 ? -12.008 -2.920 8.993 1.00 96.56 192 ILE A O 1
ATOM 1432 N N . GLU A 1 193 ? -10.311 -4.194 8.244 1.00 97.94 193 GLU A N 1
ATOM 1433 C CA . GLU A 1 193 ? -10.533 -5.285 9.200 1.00 97.94 193 GLU A CA 1
ATOM 1434 C C . GLU A 1 193 ? -9.257 -5.822 9.848 1.00 97.94 193 GLU A C 1
ATOM 1436 O O . GLU A 1 193 ? -8.237 -5.985 9.190 1.00 97.94 193 GLU A O 1
ATOM 1441 N N . GLY A 1 194 ? -9.314 -6.135 11.146 1.00 97.69 194 GLY A N 1
ATOM 1442 C CA . GLY A 1 194 ? -8.242 -6.873 11.825 1.00 97.69 194 GLY A CA 1
ATOM 1443 C C . GLY A 1 194 ? -6.940 -6.092 12.017 1.00 97.69 194 GLY A C 1
ATOM 1444 O O . GLY A 1 194 ? -5.940 -6.660 12.447 1.00 97.69 194 GLY A O 1
ATOM 1445 N N . ASN A 1 195 ? -6.913 -4.795 11.695 1.00 96.94 195 ASN A N 1
ATOM 1446 C CA . ASN A 1 195 ? -5.703 -3.990 11.814 1.00 96.94 195 ASN A CA 1
ATOM 1447 C C . ASN A 1 195 ? -5.428 -3.637 13.280 1.00 96.94 195 ASN A C 1
ATOM 1449 O O . ASN A 1 195 ? -6.349 -3.412 14.069 1.00 96.94 195 ASN A O 1
ATOM 1453 N N . VAL A 1 196 ? -4.147 -3.527 13.621 1.00 94.69 196 VAL A N 1
ATOM 1454 C CA . VAL A 1 196 ? -3.676 -3.039 14.920 1.00 94.69 196 VAL A CA 1
ATOM 1455 C C . VAL A 1 196 ? -3.019 -1.683 14.708 1.00 94.69 196 VAL A C 1
ATOM 1457 O O . VAL A 1 196 ? -1.926 -1.606 14.148 1.00 94.69 196 VAL A O 1
ATOM 1460 N N . LEU A 1 197 ? -3.681 -0.620 15.155 1.00 90.81 197 LEU A N 1
ATOM 1461 C CA . LEU A 1 197 ? -3.236 0.763 15.033 1.00 90.81 197 LEU A CA 1
ATOM 1462 C C . LEU A 1 197 ? -2.746 1.271 16.391 1.00 90.81 197 LEU A C 1
ATOM 1464 O O . LEU A 1 197 ? -3.445 1.184 17.400 1.00 90.81 197 LEU A O 1
ATOM 1468 N N . THR A 1 198 ? -1.517 1.776 16.422 1.00 85.00 198 THR A N 1
ATOM 1469 C CA . THR A 1 198 ? -0.849 2.247 17.640 1.00 85.00 198 THR A CA 1
ATOM 1470 C C . THR A 1 198 ? -0.137 3.567 17.386 1.00 85.00 198 THR A C 1
ATOM 1472 O O . THR A 1 198 ? 0.388 3.780 16.299 1.00 85.00 198 THR A O 1
ATOM 1475 N N . GLY A 1 199 ? -0.056 4.420 18.405 1.00 68.75 199 GLY A N 1
ATOM 1476 C CA . GLY A 1 199 ? 0.622 5.716 18.322 1.00 68.75 199 GLY A CA 1
ATOM 1477 C C . GLY A 1 199 ? -0.396 6.842 18.399 1.00 68.75 199 GLY A C 1
ATOM 1478 O O . GLY A 1 199 ? -0.883 7.324 17.393 1.00 68.75 199 GLY A O 1
ATOM 1479 N N . GLY A 1 200 ? -0.755 7.215 19.624 1.00 58.09 200 GLY A N 1
ATOM 1480 C CA . GLY A 1 200 ? -1.796 8.191 19.912 1.00 58.09 200 GLY A CA 1
ATOM 1481 C C . GLY A 1 200 ? -1.284 9.237 20.887 1.00 58.09 200 GLY A C 1
ATOM 1482 O O . GLY A 1 200 ? -1.395 9.034 22.092 1.00 58.09 200 GLY A O 1
ATOM 1483 N N . GLU A 1 201 ? -0.757 10.359 20.398 1.00 60.12 201 GLU A N 1
ATOM 1484 C CA . GLU A 1 201 ? -0.896 11.591 21.176 1.00 60.12 201 GLU A CA 1
ATOM 1485 C C . GLU A 1 201 ? -2.371 12.026 21.155 1.00 60.12 201 GLU A C 1
ATOM 1487 O O . GLU A 1 201 ? -3.152 11.650 20.269 1.00 60.12 201 GLU A O 1
ATOM 1492 N N . ALA A 1 202 ? -2.781 12.801 22.159 1.00 56.69 202 ALA A N 1
ATOM 1493 C CA . ALA A 1 202 ? -4.153 13.270 22.282 1.00 56.69 202 ALA A CA 1
ATOM 1494 C C . ALA A 1 202 ? -4.571 14.069 21.031 1.00 56.69 202 ALA A C 1
ATOM 1496 O O . ALA A 1 202 ? -4.090 15.172 20.802 1.00 56.69 202 ALA A O 1
ATOM 1497 N N . GLY A 1 203 ? -5.495 13.523 20.232 1.00 60.38 203 GLY A N 1
ATOM 1498 C CA . GLY A 1 203 ? -6.019 14.189 19.030 1.00 60.38 203 GLY A CA 1
ATOM 1499 C C . GLY A 1 203 ? -5.935 13.376 17.739 1.00 60.38 203 GLY A C 1
ATOM 1500 O O . GLY A 1 203 ? -6.566 13.764 16.753 1.00 60.38 203 GLY A O 1
ATOM 1501 N N . LEU A 1 204 ? -5.237 12.237 17.743 1.00 71.19 204 LEU A N 1
ATOM 1502 C CA . LEU A 1 204 ? -5.148 11.369 16.570 1.00 71.19 204 LEU A CA 1
ATOM 1503 C C . LEU A 1 204 ? -6.458 10.636 16.247 1.00 71.19 204 LEU A C 1
ATOM 1505 O O . LEU A 1 204 ? -7.211 10.185 17.120 1.00 71.19 204 LEU A O 1
ATOM 1509 N N . VAL A 1 205 ? -6.739 10.555 14.947 1.00 77.88 205 VAL A N 1
ATOM 1510 C CA . VAL A 1 205 ? -7.796 9.723 14.376 1.00 77.88 205 VAL A CA 1
ATOM 1511 C C . VAL A 1 205 ? -7.099 8.500 13.793 1.00 77.88 205 VAL A C 1
ATOM 1513 O O . VAL A 1 205 ? -6.290 8.617 12.889 1.00 77.88 205 VAL A O 1
ATOM 1516 N N . ASP A 1 206 ? -7.380 7.309 14.289 1.00 85.06 206 ASP A N 1
ATOM 1517 C CA . ASP A 1 206 ? -6.731 6.105 13.767 1.00 85.06 206 ASP A CA 1
ATOM 1518 C C . ASP A 1 206 ? -7.359 5.722 12.423 1.00 85.06 206 ASP A C 1
ATOM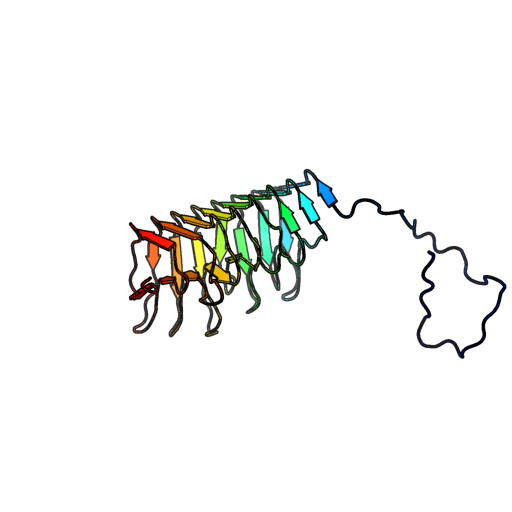 1520 O O . ASP A 1 206 ? -6.661 5.394 11.466 1.00 85.06 206 ASP A O 1
ATOM 1524 N N . ILE A 1 207 ? -8.682 5.857 12.307 1.00 89.94 207 ILE A N 1
ATOM 1525 C CA . ILE A 1 207 ? -9.419 5.543 11.082 1.00 89.94 207 ILE A CA 1
ATOM 1526 C C . ILE A 1 207 ? -10.400 6.676 10.781 1.00 89.94 207 ILE A C 1
ATOM 1528 O O . ILE A 1 207 ? -11.244 7.009 11.614 1.00 89.94 207 ILE A O 1
ATOM 1532 N N . SER A 1 208 ? -10.315 7.254 9.583 1.00 90.12 208 SER A N 1
ATOM 1533 C CA . SER A 1 208 ? -11.305 8.199 9.058 1.00 90.12 208 SER A CA 1
ATOM 1534 C C . SER A 1 208 ? -11.802 7.708 7.710 1.00 90.12 208 SER A C 1
ATOM 1536 O O . SER A 1 208 ? -11.115 7.855 6.701 1.00 90.12 208 SER A O 1
ATOM 1538 N N . VAL A 1 209 ? -13.028 7.203 7.692 1.00 89.81 209 VAL A N 1
ATOM 1539 C CA . VAL A 1 209 ? -13.741 6.830 6.477 1.00 89.81 209 VAL A CA 1
ATOM 1540 C C . VAL A 1 209 ? -14.798 7.877 6.192 1.00 89.81 209 VAL A C 1
ATOM 1542 O O . VAL A 1 209 ? -15.699 8.058 7.004 1.00 89.81 209 VAL A O 1
ATOM 1545 N N . ARG A 1 210 ? -14.692 8.583 5.065 1.00 86.88 210 ARG A N 1
ATOM 1546 C CA . ARG A 1 210 ? -15.691 9.586 4.672 1.00 86.88 210 ARG A CA 1
ATOM 1547 C C . ARG A 1 210 ? -16.585 9.168 3.499 1.00 86.88 210 ARG A C 1
ATOM 1549 O O . ARG A 1 210 ? -17.511 9.895 3.167 1.00 86.88 210 ARG A O 1
ATOM 1556 N N . ALA A 1 211 ? -16.322 8.012 2.899 1.00 83.25 211 ALA A N 1
ATOM 1557 C CA . ALA A 1 211 ? -17.155 7.417 1.859 1.00 83.25 211 ALA A CA 1
ATOM 1558 C C . ALA A 1 211 ? -18.243 6.507 2.448 1.00 83.25 211 ALA A C 1
ATOM 1560 O O . ALA A 1 211 ? -18.057 5.922 3.518 1.00 83.25 211 ALA A O 1
ATOM 1561 N N . SER A 1 212 ? -19.350 6.348 1.724 1.00 80.69 212 SER A N 1
ATOM 1562 C CA . SER A 1 212 ? -20.379 5.341 2.010 1.00 80.69 212 SER A CA 1
ATOM 1563 C C . SER A 1 212 ? -19.929 3.939 1.567 1.00 80.69 212 SER A C 1
ATOM 1565 O O . SER A 1 212 ? -18.990 3.806 0.790 1.00 80.69 212 SER A O 1
ATOM 1567 N N . ASN A 1 213 ? -20.597 2.885 2.056 1.00 85.81 213 ASN A N 1
ATOM 1568 C CA . ASN A 1 213 ? -20.364 1.475 1.677 1.00 85.81 213 ASN A CA 1
ATOM 1569 C C . ASN A 1 213 ? -19.015 0.869 2.107 1.00 85.81 213 ASN A C 1
ATOM 1571 O O . ASN A 1 213 ? -18.496 -0.050 1.475 1.00 85.81 213 ASN A O 1
ATOM 1575 N N . TRP A 1 214 ? -18.467 1.344 3.224 1.00 90.00 214 TRP A N 1
ATOM 1576 C CA . TRP A 1 214 ? -17.263 0.777 3.830 1.00 90.00 214 TRP A CA 1
ATOM 1577 C C . TRP A 1 214 ? -17.584 0.019 5.111 1.00 90.00 214 TRP A C 1
ATOM 1579 O O . TRP A 1 214 ? -18.269 0.525 6.001 1.00 90.00 214 TRP A O 1
ATOM 1589 N N . ALA A 1 215 ? -17.024 -1.181 5.235 1.00 92.62 215 ALA A N 1
ATOM 1590 C CA . ALA A 1 215 ? -17.075 -1.955 6.466 1.00 92.62 215 ALA A CA 1
ATOM 1591 C C . ALA A 1 215 ? -15.812 -1.703 7.300 1.00 92.62 215 ALA A C 1
ATOM 1593 O O . ALA A 1 215 ? -14.699 -1.968 6.851 1.00 92.62 215 ALA A O 1
ATOM 1594 N N . VAL A 1 216 ? -15.981 -1.240 8.539 1.00 94.25 216 VAL A N 1
ATOM 1595 C CA . VAL A 1 216 ? -14.890 -1.103 9.517 1.00 94.25 216 VAL A CA 1
ATOM 1596 C C . VAL A 1 216 ? -15.200 -2.013 10.698 1.00 94.25 216 VAL A C 1
ATOM 1598 O O . VAL A 1 216 ? -16.166 -1.775 11.419 1.00 94.25 216 VAL A O 1
ATOM 1601 N N . LYS A 1 217 ? -14.413 -3.075 10.892 1.00 95.69 217 LYS A N 1
ATOM 1602 C CA . LYS A 1 217 ? -14.707 -4.117 11.894 1.00 95.69 217 LYS A CA 1
ATOM 1603 C C . LYS A 1 217 ? -13.445 -4.735 12.480 1.00 95.69 217 LYS A C 1
ATOM 1605 O O . LYS A 1 217 ? -12.424 -4.801 11.812 1.00 95.69 217 LYS A O 1
ATOM 1610 N N . ASN A 1 218 ? -13.517 -5.208 13.722 1.00 96.06 218 ASN A N 1
ATOM 1611 C CA . ASN A 1 218 ? -12.453 -5.993 14.363 1.00 96.06 218 ASN A CA 1
ATOM 1612 C C . ASN A 1 218 ? -11.056 -5.331 14.351 1.00 96.06 218 ASN A C 1
ATOM 1614 O O . ASN A 1 218 ? -10.052 -6.031 14.305 1.00 96.06 218 ASN A O 1
ATOM 1618 N N . ASN A 1 219 ? -10.975 -3.996 14.358 1.00 94.31 219 ASN A N 1
ATOM 1619 C CA . ASN A 1 219 ? -9.698 -3.282 14.440 1.00 94.31 219 ASN A CA 1
ATOM 1620 C C . ASN A 1 219 ? -9.383 -2.952 15.902 1.00 94.31 219 ASN A C 1
ATOM 1622 O O . ASN A 1 219 ? -10.266 -2.516 16.641 1.00 94.31 219 ASN A O 1
ATOM 1626 N N . THR A 1 220 ? -8.119 -3.090 16.285 1.00 94.12 220 THR A N 1
ATOM 1627 C CA . THR A 1 220 ? -7.597 -2.615 17.569 1.00 94.12 220 THR A CA 1
ATOM 1628 C C . THR A 1 220 ? -6.953 -1.256 17.342 1.00 94.12 220 THR A C 1
ATOM 1630 O O . THR A 1 220 ? -6.062 -1.143 16.507 1.00 94.12 220 THR A O 1
ATOM 1633 N N . TYR A 1 221 ? -7.387 -0.224 18.060 1.00 89.06 221 TYR A N 1
ATOM 1634 C CA . TYR A 1 221 ? -6.921 1.151 17.867 1.00 89.06 221 TYR A CA 1
ATOM 1635 C C . TYR A 1 221 ? -6.789 1.889 19.201 1.00 89.06 221 TYR A C 1
ATOM 1637 O O . TYR A 1 221 ? -7.467 1.562 20.176 1.00 89.06 221 TYR A O 1
ATOM 1645 N N . SER A 1 222 ? -5.904 2.883 19.240 1.00 83.50 222 SER A N 1
ATOM 1646 C CA . SER A 1 222 ? -5.638 3.715 20.424 1.00 83.50 222 SER A CA 1
ATOM 1647 C C . SER A 1 222 ? -6.255 5.115 20.328 1.00 83.50 222 SER A C 1
ATOM 1649 O O . SER A 1 222 ? -6.518 5.750 21.347 1.00 83.50 222 SER A O 1
ATOM 1651 N N . GLY A 1 223 ? -6.502 5.589 19.107 1.00 80.56 223 GLY A N 1
ATOM 1652 C CA . GLY A 1 223 ? -7.109 6.876 18.788 1.00 80.56 223 GLY A CA 1
ATOM 1653 C C . GLY A 1 223 ? -8.595 6.781 18.434 1.00 80.56 223 GLY A C 1
ATOM 1654 O O . GLY A 1 223 ? -9.299 5.830 18.772 1.00 80.56 223 GLY A O 1
ATOM 1655 N N . LYS A 1 224 ? -9.113 7.813 17.759 1.00 85.56 224 LYS A N 1
ATOM 1656 C CA . LYS A 1 224 ? -10.536 7.892 17.377 1.00 85.56 224 LYS A CA 1
ATOM 1657 C C . LYS A 1 224 ? -10.818 7.172 16.059 1.00 85.56 224 LYS A C 1
ATOM 1659 O O . LYS A 1 224 ? -10.005 7.215 15.143 1.00 85.56 224 LYS A O 1
ATOM 1664 N N . VAL A 1 225 ? -12.030 6.643 15.917 1.00 87.25 225 VAL A N 1
ATOM 1665 C CA . VAL A 1 225 ? -12.572 6.170 14.636 1.00 87.25 225 VAL A CA 1
ATOM 1666 C C . VAL A 1 225 ? -13.706 7.096 14.196 1.00 87.25 225 VAL A C 1
ATOM 1668 O O . VAL A 1 225 ? -14.589 7.425 14.988 1.00 87.25 225 VAL A O 1
ATOM 1671 N N . ARG A 1 226 ? -13.670 7.549 12.940 1.00 87.06 226 ARG A N 1
ATOM 1672 C CA . ARG A 1 226 ? -14.708 8.370 12.303 1.00 87.06 226 ARG A CA 1
ATOM 1673 C C . ARG A 1 226 ? -15.171 7.678 11.033 1.00 87.06 226 ARG A C 1
ATOM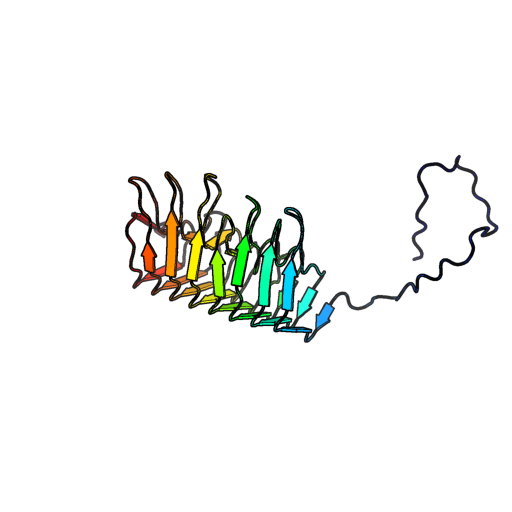 1675 O O . ARG A 1 226 ? -14.352 7.361 10.179 1.00 87.06 226 ARG A O 1
ATOM 1682 N N . ILE A 1 227 ? -16.472 7.461 10.918 1.00 83.69 227 ILE A N 1
ATOM 1683 C CA . ILE A 1 227 ? -17.088 6.820 9.758 1.00 83.69 227 ILE A CA 1
ATOM 1684 C C . ILE A 1 227 ? -18.239 7.723 9.323 1.00 83.69 227 ILE A C 1
ATOM 1686 O O . ILE A 1 227 ? -19.081 8.074 10.156 1.00 83.69 227 ILE A O 1
ATOM 1690 N N . ALA A 1 228 ? -18.250 8.132 8.055 1.00 74.19 228 ALA A N 1
ATOM 1691 C CA . ALA A 1 228 ? -19.399 8.780 7.445 1.00 74.19 228 ALA A CA 1
ATOM 1692 C C . ALA A 1 228 ? -20.587 7.830 7.570 1.00 74.19 228 ALA A C 1
ATOM 1694 O O . ALA A 1 228 ? -20.526 6.674 7.150 1.00 74.19 228 ALA A O 1
ATOM 1695 N N . ARG A 1 229 ? -21.643 8.298 8.231 1.00 59.09 229 ARG A N 1
ATOM 1696 C CA . ARG A 1 229 ? -22.885 7.536 8.299 1.00 59.09 229 ARG A CA 1
ATOM 1697 C C . ARG A 1 229 ? -23.572 7.630 6.930 1.00 59.09 229 ARG A C 1
ATOM 1699 O O . ARG A 1 229 ? -23.471 8.696 6.321 1.00 59.09 229 ARG A O 1
ATOM 1706 N N . PRO A 1 230 ? -24.188 6.536 6.451 1.00 53.28 230 PRO A N 1
ATOM 1707 C CA . PRO A 1 230 ? -24.988 6.563 5.232 1.00 53.28 230 PRO A CA 1
ATOM 1708 C C . PRO A 1 230 ? -26.135 7.573 5.329 1.00 53.28 230 PRO A C 1
ATOM 1710 O O . PRO A 1 230 ? -26.600 7.835 6.466 1.00 53.28 230 PRO A O 1
#

Secondary structure (DSSP, 8-state):
---PPPPTT--S---SS--SPPP-------S--EEEEEEEES-EEE--TT-EEE--SEEEEEEEES-EEEESSEEE-SBEEES-EEES-EEEE-SSS---SSTTB-TT-EEEEEES-EEEES--EEE-TTEEEEEEES-EEEE----TT--SEEE-S-EESEEEES-EEEE--SSSEEEEE-S--SS--EEEES-EEE---TT-EEEEE-SSSEEEES-B-SSEEEE---

Foldseek 3Di:
DDDDDDDPPDDPDDDPDPPDDPDPPPPDPCPDQEDEQAEAEPEEADDPLCDEQAEGAEYENYEYAHYEEAYRAEPYAYYAYHLYEAEHYEYEYAYLHEHEPPPHYDAHHENHEHEHYEYYEQYAHEHEANYELYEDEHYEFEHDDADQVGERYEYDHAYEAYEAEQYEYEYADDEYEHYYADQNYADYEYEHENYEYHYDDPYYEDAAANYPHYHYDHYHYDHHHHHNDD

pLDDT: mean 75.54, std 18.09, range [29.61, 98.25]

Sequence (230 aa):
YAQEYFIADTSGKTSTTPTAHPAVFGVANVTDRTITNVTIRHLAFRGPSDATFIAAGQIVGLTVTDCVFMSGRALLMAGMYRKGIFSHNREHHDSDVFAAFVGSCATGTADVEVSENTLTGKGFVHIHEGSANVRVVNNNISCESTSKADVAVSVRARGYGIQIVNNRIRFTRAAGTAIFVSEELSSGDGVIEGNVLTGGEAGLVDISVRASNWAVKNNTYSGKVRIARP